Protein AF-A0AAV6YKP1-F1 (afdb_monomer)

Foldseek 3Di:
DPPPVVVLLLLVQLAVCSNVVFADDPPPDDPVNADLCRDRLNQVRHPLSVVVVVVLVVCVVVLFAEEEEEADPVSLVSVVVVCVVVPAAEAEDEPPPDPVVPVVSQVCLQPPSSHRYYRYYLVVLPPPAANCSGQEYEYSQDDLPVVSVVSSQCNNPDPPRPDHHDYHYDADPPGPRVVSVVD

Mean predicted aligned error: 5.69 Å

Radius of gyration: 16.73 Å; Cα contacts (8 Å, |Δi|>4): 265; chains: 1; bounding box: 47×37×51 Å

Secondary structure (DSSP, 8-state):
--HHHHHHHHHHHH-THHHH-SS-PPTT--GGGS-TTTSTT-GGG-HHHHHHHHHHHHHHHTT--EEEEES-HHHHHHHHHHHHHHT--EEEE-TTS-HHHHHHHHHHHHH-TT--EEEEEHHHHTT----TT-SEEEESS--SSHHHHHHHHHHHSSTT--SPPEEEE---TTSHHHHHHT-

Solvent-accessible surface area (backbone atoms only — not comparable to full-atom values): 10528 Å² total; per-residue (Å²): 141,77,56,68,66,56,52,46,51,52,31,42,66,57,30,49,34,76,61,70,70,36,60,92,70,67,90,85,67,53,80,88,75,50,54,71,88,52,43,73,53,38,49,88,74,17,74,56,41,47,51,48,52,54,50,51,57,54,35,55,77,68,73,49,22,34,37,41,29,27,72,46,71,72,58,48,50,34,52,47,54,50,40,54,74,76,66,54,45,66,50,78,50,40,88,83,56,50,78,82,57,49,60,59,52,44,51,48,49,51,69,40,81,81,48,39,35,37,42,32,24,47,77,50,47,69,71,75,62,73,42,49,54,25,36,35,36,36,34,60,50,69,61,90,53,67,65,59,52,53,43,52,50,48,24,32,62,43,96,85,42,87,63,80,67,47,79,48,76,49,72,51,80,97,40,71,56,44,61,58,70,76,104

pLDDT: mean 87.54, std 10.57, range [46.41, 98.5]

Sequence (183 aa):
QVFPGLIAMRKICNHPDLFTGGTKILKGTKDEDIEEGEQFGYWKRSGKMIVVESLLKIWHRQGHRVLLFTQSRQMLQILEAFVLNIGYTYLKMDGTTTVASRQPLITKFNEDTSIFVFLLTTRVGGLGVNLTGANRVVIYDPDWNPSTDTQARERAWRIGQKKQVTVYRLLTAGTIEEKIYHR

InterPro domains:
  IPR001650 Helicase, C-terminal domain-like [PF00271] (51-160)
  IPR001650 Helicase, C-terminal domain-like [PS51194] (51-183)
  IPR001650 Helicase, C-terminal domain-like [SM00490] (77-160)
  IPR027417 P-loop containing nucleoside triphosphate hydrolase [G3DSA:3.40.50.300] (1-183)
  IPR027417 P-loop containing nucleoside triphosphate hydrolase [SSF52540] (6-183)
  IPR049730 SNF2/RAD5-like, C-terminal helicase domain [cd18793] (46-171)
  IPR050496 SNF2/RAD54 Helicase and DNA Repair [PTHR45629] (2-183)

Structure (mmCIF, N/CA/C/O backbone):
data_AF-A0AAV6YKP1-F1
#
_entry.id   AF-A0AAV6YKP1-F1
#
loop_
_atom_site.group_PDB
_atom_site.id
_atom_site.type_symbol
_atom_site.label_atom_id
_atom_site.label_alt_id
_atom_site.label_comp_id
_atom_site.label_asym_id
_atom_site.label_entity_id
_atom_site.label_seq_id
_atom_site.pdbx_PDB_ins_code
_atom_site.Cartn_x
_atom_site.Cartn_y
_atom_site.Cartn_z
_atom_site.occupancy
_atom_site.B_iso_or_equiv
_atom_site.auth_seq_id
_atom_site.auth_comp_id
_atom_site.auth_asym_id
_atom_site.auth_atom_id
_atom_site.pdbx_PDB_model_num
ATOM 1 N N . GLN A 1 1 ? 29.360 -7.159 -3.980 1.00 46.41 1 GLN A N 1
ATOM 2 C CA . GLN A 1 1 ? 28.491 -6.433 -4.933 1.00 46.41 1 GLN A CA 1
ATOM 3 C C . GLN A 1 1 ? 27.388 -7.361 -5.469 1.00 46.41 1 GLN A C 1
ATOM 5 O O . GLN A 1 1 ? 27.471 -7.825 -6.593 1.00 46.41 1 GLN A O 1
ATOM 10 N N . VAL A 1 2 ? 26.356 -7.660 -4.666 1.00 52.97 2 VAL A N 1
ATOM 11 C CA . VAL A 1 2 ? 25.266 -8.616 -5.013 1.00 52.97 2 VAL A CA 1
ATOM 12 C C . VAL A 1 2 ? 23.969 -7.896 -5.458 1.00 52.97 2 VAL A C 1
ATOM 14 O O . VAL A 1 2 ? 22.977 -8.512 -5.828 1.00 52.97 2 VAL A O 1
ATOM 17 N N . PHE A 1 3 ? 23.946 -6.562 -5.437 1.00 68.00 3 PHE A N 1
ATOM 18 C CA . PHE A 1 3 ? 22.700 -5.802 -5.277 1.00 68.00 3 PHE A CA 1
ATOM 19 C C . PHE A 1 3 ? 21.881 -5.463 -6.545 1.00 68.00 3 PHE A C 1
ATOM 21 O O . PHE A 1 3 ? 20.655 -5.511 -6.444 1.00 68.00 3 PHE A O 1
ATOM 28 N N . PRO A 1 4 ? 22.451 -5.151 -7.729 1.00 81.81 4 PRO A N 1
ATOM 29 C CA . PRO A 1 4 ? 21.643 -4.657 -8.855 1.00 81.81 4 PRO A CA 1
ATOM 30 C C . PRO A 1 4 ? 20.661 -5.686 -9.432 1.00 81.81 4 PRO A C 1
ATOM 32 O O . PRO A 1 4 ? 19.495 -5.365 -9.654 1.00 81.81 4 PRO A O 1
ATOM 35 N N . GLY A 1 5 ? 21.107 -6.934 -9.624 1.00 84.62 5 GLY A N 1
ATOM 36 C CA . GLY A 1 5 ? 20.264 -8.004 -10.173 1.00 84.62 5 GLY A CA 1
ATOM 37 C C . GLY A 1 5 ? 19.101 -8.362 -9.249 1.00 84.62 5 GLY A C 1
ATOM 38 O O . GLY A 1 5 ? 17.972 -8.537 -9.696 1.00 84.62 5 GLY A O 1
ATOM 39 N N . LEU A 1 6 ? 19.351 -8.371 -7.940 1.00 84.81 6 LEU A N 1
ATOM 40 C CA . LEU A 1 6 ? 18.341 -8.638 -6.922 1.00 84.81 6 LEU A CA 1
ATOM 41 C C . LEU A 1 6 ? 17.266 -7.539 -6.877 1.00 84.81 6 LEU A C 1
ATOM 43 O O . LEU A 1 6 ? 16.074 -7.827 -6.776 1.00 84.81 6 LEU A O 1
ATOM 47 N N . ILE A 1 7 ? 17.683 -6.276 -7.009 1.00 85.75 7 ILE A N 1
ATOM 48 C CA . ILE A 1 7 ? 16.776 -5.126 -7.110 1.00 85.75 7 ILE A CA 1
ATOM 49 C C . ILE A 1 7 ? 15.944 -5.206 -8.397 1.00 85.75 7 ILE A C 1
ATOM 51 O O . ILE A 1 7 ? 14.736 -4.973 -8.353 1.00 85.75 7 ILE A O 1
ATOM 55 N N . ALA A 1 8 ? 16.559 -5.564 -9.527 1.00 89.81 8 ALA A N 1
ATOM 56 C CA . ALA A 1 8 ? 15.859 -5.742 -10.797 1.00 89.81 8 ALA A CA 1
ATOM 57 C C . ALA A 1 8 ? 14.802 -6.855 -10.721 1.00 89.81 8 ALA A C 1
ATOM 59 O O . ALA A 1 8 ? 13.652 -6.631 -11.089 1.00 89.81 8 ALA A O 1
ATOM 60 N N . MET A 1 9 ? 15.151 -8.019 -10.162 1.00 90.06 9 MET A N 1
ATOM 61 C CA . MET A 1 9 ? 14.203 -9.122 -9.977 1.00 90.06 9 MET A CA 1
ATOM 62 C C . MET A 1 9 ? 13.024 -8.724 -9.083 1.00 90.06 9 MET A C 1
ATOM 64 O O . MET A 1 9 ? 11.885 -9.029 -9.423 1.00 90.06 9 MET A O 1
ATOM 68 N N . ARG A 1 10 ? 13.263 -7.983 -7.990 1.00 89.62 10 ARG A N 1
ATOM 69 C CA . ARG A 1 10 ? 12.178 -7.454 -7.140 1.00 89.62 10 ARG A CA 1
ATOM 70 C C . ARG A 1 10 ? 11.256 -6.506 -7.897 1.00 89.62 10 ARG A C 1
ATOM 72 O O . ARG A 1 10 ? 10.041 -6.609 -7.770 1.00 89.62 10 ARG A O 1
ATOM 79 N N . LYS A 1 11 ? 11.818 -5.603 -8.706 1.00 92.12 11 LYS A N 1
ATOM 80 C CA . LYS A 1 11 ? 11.021 -4.709 -9.557 1.00 92.12 11 LYS A CA 1
ATOM 81 C C . LYS A 1 11 ? 10.113 -5.508 -10.487 1.00 92.12 11 LYS A C 1
ATOM 83 O O . LYS A 1 11 ? 8.918 -5.246 -10.495 1.00 92.12 11 LYS A O 1
ATOM 88 N N . ILE A 1 12 ? 10.654 -6.516 -11.173 1.00 93.06 12 ILE A N 1
ATOM 89 C CA . ILE A 1 12 ? 9.892 -7.386 -12.081 1.00 93.06 12 ILE A CA 1
ATOM 90 C C . ILE A 1 12 ? 8.781 -8.141 -11.333 1.00 93.06 1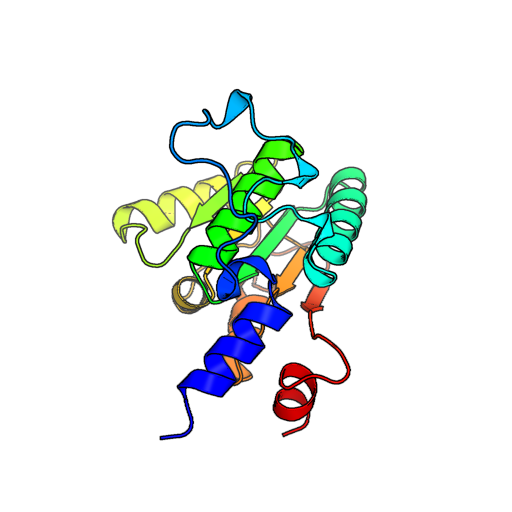2 ILE A C 1
ATOM 92 O O . ILE A 1 12 ? 7.652 -8.172 -11.811 1.00 93.06 12 ILE A O 1
ATOM 96 N N . CYS A 1 13 ? 9.070 -8.697 -10.148 1.00 93.56 13 CYS A N 1
ATOM 97 C CA . CYS A 1 13 ? 8.076 -9.415 -9.335 1.00 93.56 13 CYS A CA 1
ATOM 98 C C . CYS A 1 13 ? 6.918 -8.516 -8.880 1.00 93.56 13 CYS A C 1
ATOM 100 O O . CYS A 1 13 ? 5.800 -8.996 -8.700 1.00 93.56 13 CYS A O 1
ATOM 102 N N . ASN A 1 14 ? 7.180 -7.221 -8.692 1.00 94.88 14 ASN A N 1
ATOM 103 C CA . ASN A 1 14 ? 6.171 -6.241 -8.309 1.00 94.88 14 ASN A CA 1
ATOM 104 C C . ASN A 1 14 ? 5.357 -5.763 -9.510 1.00 94.88 14 ASN A C 1
ATOM 106 O O . ASN A 1 14 ? 4.127 -5.830 -9.491 1.00 94.88 14 ASN A O 1
ATOM 110 N N . HIS A 1 15 ? 6.035 -5.257 -10.538 1.00 96.44 15 HIS A N 1
ATOM 111 C CA . HIS A 1 15 ? 5.420 -4.824 -11.783 1.00 96.44 15 HIS A CA 1
ATOM 112 C C . HIS A 1 15 ? 6.482 -4.747 -12.894 1.00 96.44 15 HIS A C 1
ATOM 114 O O . HIS A 1 15 ? 7.494 -4.067 -12.700 1.00 96.44 15 HIS A O 1
ATOM 120 N N . PRO A 1 16 ? 6.267 -5.361 -14.074 1.00 94.50 16 PRO A N 1
ATOM 121 C CA . PRO A 1 16 ? 7.268 -5.389 -15.147 1.00 94.50 16 PRO A CA 1
ATOM 122 C C . PRO A 1 16 ? 7.742 -3.985 -15.556 1.00 94.50 16 PRO A C 1
ATOM 124 O O . PRO A 1 16 ? 8.945 -3.753 -15.695 1.00 94.50 16 PRO A O 1
ATOM 127 N N . ASP A 1 17 ? 6.818 -3.025 -15.631 1.00 94.75 17 ASP A N 1
ATOM 128 C CA . ASP A 1 17 ? 7.113 -1.640 -16.020 1.00 94.75 17 ASP A CA 1
ATOM 129 C C . ASP A 1 17 ? 8.128 -0.931 -15.107 1.00 94.75 17 ASP A C 1
ATOM 131 O O . ASP A 1 17 ? 8.873 -0.074 -15.574 1.00 94.75 17 ASP A O 1
ATOM 135 N N . LEU A 1 18 ? 8.262 -1.328 -13.833 1.00 93.50 18 LEU A N 1
ATOM 136 C CA . LEU A 1 18 ? 9.280 -0.759 -12.933 1.00 93.50 18 LEU A CA 1
ATOM 137 C C . LEU A 1 18 ? 10.716 -1.058 -13.383 1.00 93.50 18 LEU A C 1
ATOM 139 O O . LEU A 1 18 ? 11.657 -0.373 -12.957 1.00 93.50 18 LEU A O 1
ATOM 143 N N . PHE A 1 19 ? 10.886 -2.112 -14.182 1.00 92.75 19 PHE A N 1
ATOM 144 C CA . PHE A 1 19 ? 12.154 -2.499 -14.779 1.00 92.75 19 PHE A CA 1
ATOM 145 C C . PHE A 1 19 ? 12.254 -2.063 -16.244 1.00 92.75 19 PHE A C 1
ATOM 147 O O . PHE A 1 19 ? 13.274 -1.498 -16.627 1.00 92.75 19 PHE A O 1
ATOM 154 N N . THR A 1 20 ? 11.214 -2.297 -17.050 1.00 89.62 20 THR A N 1
ATOM 155 C CA . THR A 1 20 ? 11.248 -2.020 -18.498 1.00 89.62 20 THR A CA 1
ATOM 156 C C . THR A 1 20 ? 11.077 -0.540 -18.841 1.00 89.62 20 THR A C 1
ATOM 158 O O . THR A 1 20 ? 11.470 -0.126 -19.928 1.00 89.62 20 THR A O 1
ATOM 161 N N . GLY A 1 21 ? 10.503 0.254 -17.931 1.00 86.31 21 GLY A N 1
ATOM 162 C CA . GLY A 1 21 ? 10.080 1.628 -18.201 1.00 86.31 21 GLY A CA 1
ATOM 163 C C . GLY A 1 21 ? 8.692 1.734 -18.843 1.00 86.31 21 GLY A C 1
ATOM 164 O O . GLY A 1 21 ? 8.287 2.838 -19.187 1.00 86.31 21 GLY A O 1
ATOM 165 N N . GLY A 1 22 ? 7.961 0.619 -18.973 1.00 85.25 22 GLY A N 1
ATOM 166 C CA . GLY A 1 22 ? 6.642 0.562 -19.614 1.00 85.25 22 GLY A CA 1
ATOM 167 C C . GLY A 1 22 ? 6.705 0.466 -21.140 1.00 85.25 22 GLY A C 1
ATOM 168 O O . GLY A 1 22 ? 7.751 0.159 -21.718 1.00 85.25 22 GLY A O 1
ATOM 169 N N . THR A 1 23 ? 5.565 0.689 -21.800 1.00 81.31 23 THR A N 1
ATOM 170 C CA . THR A 1 23 ? 5.480 0.701 -23.267 1.00 81.31 23 THR A CA 1
ATOM 171 C C . THR A 1 23 ? 6.257 1.888 -23.833 1.00 81.31 23 THR A C 1
ATOM 173 O O . THR A 1 23 ? 6.196 3.000 -23.309 1.00 81.31 23 THR A O 1
ATOM 176 N N . LYS A 1 24 ? 6.994 1.668 -24.928 1.00 78.94 24 LYS A N 1
ATOM 177 C CA . LYS A 1 24 ? 7.685 2.745 -25.648 1.00 78.94 24 LYS A CA 1
ATOM 178 C C . LYS A 1 24 ? 6.666 3.584 -26.417 1.00 78.94 24 LYS A C 1
ATOM 180 O O . LYS A 1 24 ? 6.338 3.263 -27.552 1.00 78.94 24 LYS A O 1
ATOM 185 N N . ILE A 1 25 ? 6.195 4.652 -25.790 1.00 76.69 25 ILE A N 1
ATOM 186 C CA . ILE A 1 25 ? 5.255 5.599 -26.391 1.00 76.69 25 ILE A CA 1
ATOM 187 C C . ILE A 1 25 ? 6.029 6.646 -27.205 1.00 76.69 25 ILE A C 1
ATOM 189 O O . ILE A 1 25 ? 7.129 7.065 -26.826 1.00 76.69 25 ILE A O 1
ATOM 193 N N . LEU A 1 26 ? 5.470 7.062 -28.346 1.00 75.38 26 LEU A N 1
ATOM 194 C CA . LEU A 1 26 ? 6.067 8.089 -29.198 1.00 75.38 26 LEU A CA 1
ATOM 195 C C . LEU A 1 26 ? 6.177 9.415 -28.438 1.00 75.38 26 LEU A C 1
ATOM 197 O O . LEU A 1 26 ? 5.236 9.872 -27.783 1.00 75.38 26 LEU A O 1
ATOM 201 N N . LYS A 1 27 ? 7.345 10.052 -28.539 1.00 70.00 27 LYS A N 1
ATOM 202 C CA . LYS A 1 27 ? 7.638 11.308 -27.848 1.00 70.00 27 LYS A CA 1
ATOM 203 C C . LYS A 1 27 ? 6.696 12.406 -28.363 1.00 70.00 27 LYS A C 1
ATOM 205 O O . LYS A 1 27 ? 6.769 12.759 -29.534 1.00 70.00 27 LYS A O 1
ATOM 210 N N . GLY A 1 28 ? 5.845 12.942 -27.486 1.00 70.38 28 GLY A N 1
ATOM 211 C CA . GLY A 1 28 ? 4.846 13.967 -27.826 1.00 70.38 28 GLY A CA 1
ATOM 212 C C . GLY A 1 28 ? 3.392 13.482 -27.832 1.00 70.38 28 GLY A C 1
ATOM 213 O O . GLY A 1 28 ? 2.500 14.310 -27.985 1.00 70.38 28 GLY A O 1
ATOM 214 N N . THR A 1 29 ? 3.148 12.184 -27.627 1.00 76.75 29 THR A N 1
ATOM 215 C CA . THR A 1 29 ? 1.797 11.650 -27.372 1.00 76.75 29 THR A CA 1
ATOM 216 C C . THR A 1 29 ? 1.285 12.203 -26.041 1.00 76.75 29 THR A C 1
ATOM 218 O O . THR A 1 29 ? 2.028 12.183 -25.056 1.00 76.75 29 THR A O 1
ATOM 221 N N . LYS A 1 30 ? 0.059 12.736 -26.005 1.00 76.25 30 LYS A N 1
ATOM 222 C CA . LYS A 1 30 ? -0.555 13.191 -24.750 1.00 76.25 30 LYS A CA 1
ATOM 223 C C . LYS A 1 30 ? -1.028 11.985 -23.947 1.00 76.25 30 LYS A C 1
ATOM 225 O O . LYS A 1 30 ? -1.408 10.979 -24.534 1.00 76.25 30 LYS A O 1
ATOM 230 N N . ASP A 1 31 ? -1.076 12.115 -22.623 1.00 72.38 31 ASP A N 1
ATOM 231 C CA . ASP A 1 31 ? -1.542 11.029 -21.748 1.00 72.38 31 ASP A CA 1
ATOM 232 C C . ASP A 1 31 ? -2.979 10.574 -22.064 1.00 72.38 31 ASP A C 1
ATOM 234 O O . ASP A 1 31 ? -3.298 9.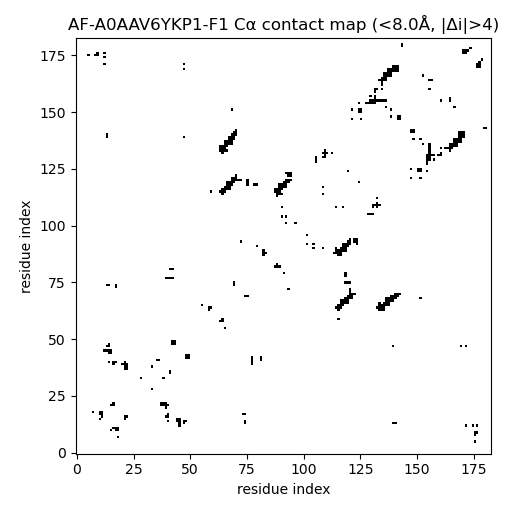402 -21.900 1.00 72.38 31 ASP A O 1
ATOM 238 N N . GLU A 1 32 ? -3.823 11.482 -22.561 1.00 76.75 32 GLU A N 1
ATOM 239 C CA . GLU A 1 32 ? -5.214 11.212 -22.961 1.00 76.75 32 GLU A CA 1
ATOM 240 C C . GLU A 1 32 ? -5.331 10.339 -24.222 1.00 76.75 32 GLU A C 1
ATOM 242 O O . GLU A 1 32 ? -6.350 9.680 -24.413 1.00 76.75 32 GLU A O 1
ATOM 247 N N . ASP A 1 33 ? -4.293 10.322 -25.064 1.00 79.62 33 ASP A N 1
ATOM 248 C CA . ASP A 1 33 ? -4.267 9.583 -26.332 1.00 79.62 33 ASP A CA 1
ATOM 249 C C . ASP A 1 33 ? -3.659 8.175 -26.173 1.00 79.62 33 ASP A C 1
ATOM 251 O O . ASP A 1 33 ? -3.643 7.390 -27.122 1.00 79.62 33 ASP A O 1
ATOM 255 N N . ILE A 1 34 ? -3.121 7.849 -24.991 1.00 80.88 34 ILE A N 1
ATOM 256 C CA . ILE A 1 34 ? -2.521 6.544 -24.702 1.00 80.88 34 ILE A CA 1
ATOM 257 C C . ILE A 1 34 ? -3.634 5.565 -24.333 1.00 80.88 34 ILE A C 1
ATOM 259 O O . ILE A 1 34 ? -4.408 5.805 -23.405 1.00 80.88 34 ILE A O 1
ATOM 263 N N . GLU A 1 35 ? -3.684 4.418 -25.010 1.00 83.88 35 GLU A N 1
ATOM 264 C CA . GLU A 1 35 ? -4.606 3.349 -24.631 1.00 83.88 35 GLU A CA 1
ATOM 265 C C . GLU A 1 35 ? -4.353 2.903 -23.179 1.00 83.88 35 GLU A C 1
ATOM 267 O O . GLU A 1 35 ? -3.209 2.741 -22.752 1.00 83.88 35 GLU A O 1
ATOM 272 N N . GLU A 1 36 ? -5.414 2.628 -22.411 1.00 81.19 36 GLU A N 1
ATOM 273 C CA . GLU A 1 36 ? -5.299 2.202 -21.001 1.00 81.19 36 GLU A CA 1
ATOM 274 C C . GLU A 1 36 ? -4.336 1.011 -20.840 1.00 81.19 36 GLU A C 1
ATOM 276 O O . GLU A 1 36 ? -3.528 0.949 -19.911 1.00 81.19 36 GLU A O 1
ATOM 281 N N . GLY A 1 37 ? -4.384 0.081 -21.798 1.00 84.12 37 GLY A N 1
ATOM 282 C CA . GLY A 1 37 ? -3.526 -1.096 -21.838 1.00 84.12 37 GLY A CA 1
ATOM 283 C C . GLY A 1 37 ? -2.053 -0.804 -22.112 1.00 84.12 37 GLY A C 1
ATOM 284 O O . GLY A 1 37 ? -1.236 -1.700 -21.897 1.00 84.12 37 GLY A O 1
ATOM 285 N N . GLU A 1 38 ? -1.708 0.402 -22.566 1.00 85.06 38 GLU A N 1
ATOM 286 C CA . GLU A 1 38 ? -0.357 0.872 -22.879 1.00 85.06 38 GLU A CA 1
ATOM 287 C C . GLU A 1 38 ? 0.255 1.749 -21.781 1.00 85.06 38 GLU A C 1
ATOM 289 O O . GLU A 1 38 ? 1.485 1.825 -21.680 1.00 85.06 38 GLU A O 1
ATOM 294 N N . GLN A 1 39 ? -0.577 2.321 -20.908 1.00 88.25 39 GLN A N 1
ATOM 295 C CA . GLN A 1 39 ? -0.141 3.196 -19.827 1.00 88.25 39 GLN A CA 1
ATOM 296 C C . GLN A 1 39 ? 0.882 2.511 -18.904 1.00 88.25 39 GLN A C 1
ATOM 298 O O . GLN A 1 39 ? 0.821 1.310 -18.610 1.00 88.25 39 GLN A O 1
ATOM 303 N N . PHE A 1 40 ? 1.856 3.290 -18.431 1.00 91.81 40 PHE A N 1
ATOM 304 C CA . PHE A 1 40 ? 2.821 2.823 -17.441 1.00 91.81 40 PHE A CA 1
ATOM 305 C C . PHE A 1 40 ? 2.105 2.373 -16.163 1.00 91.81 40 PHE A C 1
ATOM 307 O O . PHE A 1 40 ? 1.333 3.127 -15.575 1.00 91.81 40 PHE A O 1
ATOM 314 N N . GLY A 1 41 ? 2.407 1.161 -15.697 1.00 93.06 41 GLY A N 1
ATOM 315 C CA . GLY A 1 41 ? 1.794 0.616 -14.488 1.00 93.06 41 GLY A CA 1
ATOM 316 C C . GLY A 1 41 ? 0.422 -0.018 -14.718 1.00 93.06 41 GLY A C 1
ATOM 317 O O . GLY A 1 41 ? -0.311 -0.210 -13.747 1.00 93.06 41 GLY A O 1
ATOM 318 N N . TYR A 1 42 ? 0.059 -0.342 -15.967 1.00 94.69 42 TYR A N 1
ATOM 319 C CA . TYR A 1 42 ? -1.213 -1.003 -16.258 1.00 94.69 42 TYR A CA 1
ATOM 320 C C . TYR A 1 42 ? -1.363 -2.302 -15.457 1.00 94.69 42 TYR A C 1
ATOM 322 O O . TYR A 1 42 ? -0.646 -3.285 -15.657 1.00 94.69 42 TYR A O 1
ATOM 330 N N . TRP A 1 43 ? -2.341 -2.309 -14.553 1.00 95.44 43 TRP A N 1
ATOM 331 C CA . TRP A 1 43 ? -2.459 -3.298 -13.486 1.00 95.44 43 TRP A CA 1
ATOM 332 C C . TRP A 1 43 ? -2.573 -4.744 -13.985 1.00 95.44 43 TRP A C 1
ATOM 334 O O . TRP A 1 43 ? -2.042 -5.651 -13.348 1.00 95.44 43 TRP A O 1
ATOM 344 N N . LYS A 1 44 ? -3.185 -4.989 -15.153 1.00 95.25 44 LYS A N 1
ATOM 345 C CA . LYS A 1 44 ? -3.301 -6.353 -15.706 1.00 95.25 44 LYS A CA 1
ATOM 346 C C . LYS A 1 44 ? -1.967 -6.946 -16.169 1.00 95.25 44 LYS A C 1
ATOM 348 O O . LYS A 1 44 ? -1.913 -8.137 -16.455 1.00 95.25 44 LYS A O 1
ATOM 353 N N . ARG A 1 45 ? -0.884 -6.162 -16.225 1.00 94.50 45 ARG A N 1
ATOM 354 C CA . ARG A 1 45 ? 0.467 -6.666 -16.534 1.00 94.50 45 ARG A CA 1
ATOM 355 C C . ARG A 1 45 ? 1.163 -7.315 -15.340 1.00 94.50 45 ARG A C 1
ATOM 357 O O . ARG A 1 45 ? 2.188 -7.965 -15.525 1.00 94.50 45 ARG A O 1
ATOM 364 N N . SER A 1 46 ? 0.651 -7.140 -14.121 1.00 96.31 46 SER A N 1
ATOM 365 C CA . SER A 1 46 ? 1.236 -7.720 -12.910 1.00 96.31 46 SER A CA 1
ATOM 366 C C . SER A 1 46 ? 0.278 -8.707 -12.251 1.00 96.31 46 SER A C 1
ATOM 368 O O . SER A 1 46 ? -0.835 -8.355 -11.867 1.00 96.31 46 SER A O 1
ATOM 370 N N . GLY A 1 47 ? 0.739 -9.943 -12.038 1.00 96.56 47 GLY A N 1
ATOM 371 C CA . GLY A 1 47 ? -0.045 -10.962 -11.333 1.00 96.56 47 GLY A CA 1
ATOM 372 C C . GLY A 1 47 ? -0.437 -10.534 -9.915 1.00 96.56 47 GLY A C 1
ATOM 373 O O . GLY A 1 47 ? -1.571 -10.755 -9.495 1.00 96.56 47 GLY A O 1
ATOM 374 N N . LYS A 1 48 ? 0.456 -9.841 -9.195 1.00 97.00 48 LYS A N 1
ATOM 375 C CA . LYS A 1 48 ? 0.147 -9.297 -7.863 1.00 97.00 48 LYS A CA 1
ATOM 376 C C . LYS A 1 48 ? -0.943 -8.228 -7.927 1.00 97.00 48 LYS A C 1
ATOM 378 O O . LYS A 1 48 ? -1.839 -8.239 -7.090 1.00 97.00 48 LYS A O 1
ATOM 383 N N . MET A 1 49 ? -0.898 -7.335 -8.916 1.00 97.81 49 MET A N 1
ATOM 384 C CA . MET A 1 49 ? -1.931 -6.309 -9.106 1.00 97.81 49 MET A CA 1
ATOM 385 C C . MET A 1 49 ? -3.301 -6.920 -9.410 1.00 97.81 49 MET A C 1
ATOM 387 O O . MET A 1 49 ? -4.296 -6.461 -8.860 1.00 97.81 49 MET A O 1
ATOM 391 N N . ILE A 1 50 ? -3.359 -7.985 -10.218 1.00 97.75 50 ILE A N 1
ATOM 392 C CA . ILE A 1 50 ? -4.607 -8.722 -10.480 1.00 97.75 50 ILE A CA 1
ATOM 393 C C . ILE A 1 50 ? -5.186 -9.285 -9.173 1.00 97.75 50 ILE A C 1
ATOM 395 O O . ILE A 1 50 ? -6.380 -9.151 -8.910 1.00 97.75 50 ILE A O 1
ATOM 399 N N . VAL A 1 51 ? -4.340 -9.856 -8.308 1.00 97.81 51 VAL A N 1
ATOM 400 C CA . VAL A 1 51 ? -4.767 -10.329 -6.981 1.00 97.81 51 VAL A CA 1
ATOM 401 C C . VAL A 1 51 ? -5.262 -9.170 -6.111 1.00 97.81 51 VAL A C 1
ATOM 403 O O . VAL A 1 51 ? -6.303 -9.294 -5.467 1.00 97.81 51 VAL A O 1
ATOM 406 N N . VAL A 1 52 ? -4.555 -8.035 -6.099 1.00 98.12 52 VAL A N 1
ATOM 407 C CA . VAL A 1 52 ? -4.976 -6.836 -5.356 1.00 98.12 52 VAL A CA 1
ATOM 408 C C . VAL A 1 52 ? -6.333 -6.333 -5.841 1.00 98.12 52 VAL A C 1
ATOM 410 O O . VAL A 1 52 ? -7.185 -6.056 -5.000 1.00 98.12 52 VAL A O 1
ATOM 413 N N . GLU A 1 53 ? -6.573 -6.258 -7.152 1.00 97.94 53 GLU A N 1
ATOM 414 C CA . GLU A 1 53 ? -7.876 -5.875 -7.715 1.00 97.94 53 GLU A CA 1
ATOM 415 C C . GLU A 1 53 ? -8.995 -6.749 -7.157 1.00 97.94 53 GLU A C 1
ATOM 417 O O . GLU A 1 53 ? -9.976 -6.234 -6.611 1.00 97.94 53 GLU A O 1
ATOM 422 N N . SER A 1 54 ? -8.802 -8.066 -7.202 1.00 97.94 54 SER A N 1
ATOM 423 C CA . SER A 1 54 ? -9.805 -9.023 -6.749 1.00 97.94 54 SER A CA 1
ATOM 424 C C . SER A 1 54 ? -10.064 -8.910 -5.244 1.00 97.94 54 SER A C 1
ATOM 426 O O . SER A 1 54 ? -11.220 -8.909 -4.814 1.00 97.94 54 SER A O 1
ATOM 428 N N . LEU A 1 55 ? -9.011 -8.743 -4.434 1.00 98.06 55 LEU A N 1
ATOM 429 C CA . LEU A 1 55 ? -9.136 -8.534 -2.988 1.00 98.06 55 LEU A CA 1
ATOM 430 C C . LEU A 1 55 ? -9.873 -7.230 -2.663 1.00 98.06 55 LEU A C 1
ATOM 432 O O . LEU A 1 55 ? -10.821 -7.245 -1.875 1.00 98.06 55 LEU A O 1
ATOM 436 N N . LEU A 1 56 ? -9.476 -6.112 -3.281 1.00 98.25 56 LEU A N 1
ATOM 437 C CA . LEU A 1 56 ? -10.105 -4.811 -3.053 1.00 98.25 56 LEU A CA 1
ATOM 438 C C . LEU A 1 56 ? -11.579 -4.834 -3.458 1.00 98.25 56 LEU A C 1
ATOM 440 O O . LEU A 1 56 ? -12.423 -4.374 -2.695 1.00 98.25 56 LEU A O 1
ATOM 444 N N . LYS A 1 57 ? -11.916 -5.442 -4.596 1.00 98.12 57 LYS A N 1
ATOM 445 C CA . LYS A 1 57 ? -13.300 -5.580 -5.062 1.00 98.12 57 LYS A CA 1
ATOM 446 C C . LYS A 1 57 ? -14.178 -6.357 -4.084 1.00 98.12 57 LYS A C 1
ATOM 448 O O . LYS A 1 57 ? -15.304 -5.941 -3.804 1.00 98.12 57 LYS A O 1
ATOM 453 N N . ILE A 1 58 ? -13.679 -7.472 -3.546 1.00 98.19 58 ILE A N 1
ATOM 454 C CA . ILE A 1 58 ? -14.399 -8.272 -2.544 1.00 98.19 58 ILE A CA 1
ATOM 455 C C . ILE A 1 58 ? -14.579 -7.465 -1.254 1.00 98.19 58 ILE A C 1
ATOM 457 O O . ILE A 1 58 ? -15.687 -7.373 -0.726 1.00 98.19 58 ILE A O 1
ATOM 461 N N . TRP A 1 59 ? -13.511 -6.845 -0.755 1.00 97.88 59 TRP A N 1
ATOM 462 C CA . TRP A 1 59 ? -13.533 -6.125 0.518 1.00 97.88 59 TRP A CA 1
ATOM 463 C C . TRP A 1 59 ? -14.320 -4.822 0.477 1.00 97.88 59 TRP A C 1
ATOM 465 O O . TRP A 1 59 ? -14.947 -4.480 1.478 1.00 97.88 59 TRP A O 1
ATOM 475 N N . HIS A 1 60 ? -14.357 -4.145 -0.669 1.00 97.94 60 HIS A N 1
ATOM 476 C CA . HIS A 1 60 ? -15.199 -2.974 -0.874 1.00 97.94 60 HIS A CA 1
ATOM 477 C C . HIS A 1 60 ? -16.681 -3.346 -0.742 1.00 97.94 60 HIS A C 1
ATOM 479 O O . HIS A 1 60 ? -17.412 -2.728 0.027 1.00 97.94 60 HIS A O 1
ATOM 485 N N . ARG A 1 61 ? -17.114 -4.436 -1.397 1.00 97.50 61 ARG A N 1
ATOM 486 C CA . ARG A 1 61 ? -18.492 -4.956 -1.279 1.00 97.50 61 ARG A CA 1
ATOM 487 C C . ARG A 1 61 ? -18.847 -5.390 0.145 1.00 97.50 61 ARG A C 1
ATOM 489 O O . ARG A 1 61 ? -20.002 -5.296 0.539 1.00 97.50 61 ARG A O 1
ATOM 496 N N . GLN A 1 62 ? -17.866 -5.865 0.909 1.00 96.81 62 GLN A N 1
ATOM 497 C CA . GLN A 1 62 ? -18.035 -6.284 2.305 1.00 96.81 62 GLN A CA 1
ATOM 498 C C . GLN A 1 62 ? -17.953 -5.121 3.314 1.00 96.81 62 GLN A C 1
ATOM 500 O O . GLN A 1 62 ? -18.068 -5.355 4.518 1.00 96.81 62 GLN A O 1
ATOM 505 N N . GLY A 1 63 ? -17.714 -3.881 2.869 1.00 96.19 63 GLY A N 1
ATOM 506 C CA . GLY A 1 63 ? -17.562 -2.726 3.764 1.00 96.19 63 GLY A CA 1
ATOM 507 C C . GLY A 1 63 ? -16.332 -2.819 4.678 1.00 96.19 63 GLY A C 1
ATOM 508 O O . GLY A 1 63 ? -16.338 -2.339 5.817 1.00 96.19 63 GLY A O 1
ATOM 509 N N . HIS A 1 64 ? -15.281 -3.502 4.225 1.00 96.69 64 HIS A N 1
ATOM 510 C CA . HIS A 1 64 ? -13.991 -3.537 4.909 1.00 96.69 64 HIS A CA 1
ATOM 511 C C . HIS A 1 64 ? -13.119 -2.354 4.497 1.00 96.69 64 HIS A C 1
ATOM 513 O O . HIS A 1 64 ? -13.378 -1.701 3.496 1.00 96.69 64 HIS A O 1
ATOM 519 N N . ARG A 1 65 ? -12.073 -2.080 5.279 1.00 96.69 65 ARG A N 1
ATOM 520 C CA . ARG A 1 65 ? -11.130 -0.983 5.020 1.00 96.69 65 ARG A CA 1
ATOM 521 C C . ARG A 1 65 ? -9.703 -1.501 5.040 1.00 96.69 65 ARG A C 1
ATOM 523 O O . ARG A 1 65 ? -9.382 -2.376 5.854 1.00 96.69 65 ARG A O 1
ATOM 530 N N . VAL A 1 66 ? -8.875 -0.985 4.135 1.00 97.00 66 VAL A N 1
ATOM 531 C CA . VAL A 1 66 ? -7.628 -1.638 3.723 1.00 97.00 66 VAL A CA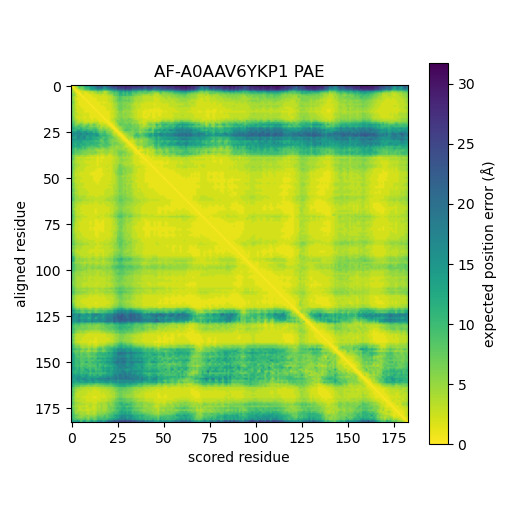 1
ATOM 532 C C . VAL A 1 66 ? -6.414 -0.758 3.992 1.00 97.00 66 VAL A C 1
ATOM 534 O O . VAL A 1 66 ? -6.376 0.398 3.580 1.00 97.00 66 VAL A O 1
ATOM 537 N N . LEU A 1 67 ? -5.389 -1.331 4.621 1.00 95.31 67 LEU A N 1
ATOM 538 C CA . LEU A 1 67 ? -4.025 -0.805 4.587 1.00 95.31 67 LEU A CA 1
ATOM 539 C C . LEU A 1 67 ? -3.245 -1.562 3.515 1.00 95.31 67 LEU A C 1
ATOM 541 O O . LEU A 1 67 ? -3.132 -2.786 3.594 1.00 95.31 67 LEU A O 1
ATOM 545 N N . LEU A 1 68 ? -2.707 -0.850 2.530 1.00 95.81 68 LEU A N 1
ATOM 546 C CA . LEU A 1 68 ? -1.939 -1.440 1.438 1.00 95.81 68 LEU A CA 1
ATOM 547 C C . LEU A 1 68 ? -0.503 -0.922 1.498 1.00 95.81 68 LEU A C 1
ATOM 549 O O . LEU A 1 68 ? -0.232 0.244 1.211 1.00 95.81 68 LEU A O 1
ATOM 553 N N . PHE A 1 69 ? 0.406 -1.802 1.909 1.00 93.69 69 PHE A N 1
ATOM 554 C CA . PHE A 1 69 ? 1.816 -1.496 2.104 1.00 93.69 69 PHE A CA 1
ATOM 555 C C . PHE A 1 69 ? 2.652 -1.909 0.900 1.00 93.69 69 PHE A C 1
ATOM 557 O O . PHE A 1 69 ? 2.508 -3.024 0.398 1.00 93.69 69 PHE A O 1
ATOM 564 N N . THR A 1 70 ? 3.594 -1.050 0.515 1.00 93.62 70 THR A N 1
ATOM 565 C CA . THR A 1 70 ? 4.676 -1.398 -0.413 1.00 93.62 70 THR A CA 1
ATOM 566 C C . THR A 1 70 ? 6.026 -0.822 0.016 1.00 93.62 70 THR A C 1
ATOM 568 O O . THR A 1 70 ? 6.096 0.171 0.735 1.00 93.62 70 THR A O 1
ATOM 571 N N . GLN A 1 71 ? 7.137 -1.407 -0.419 1.00 90.75 71 GLN A N 1
ATOM 572 C CA . GLN A 1 71 ? 8.474 -0.909 -0.082 1.00 90.75 71 GLN A CA 1
ATOM 573 C C . GLN A 1 71 ? 8.860 0.339 -0.874 1.00 90.75 71 GLN A C 1
ATOM 575 O O . GLN A 1 71 ? 9.551 1.220 -0.354 1.00 90.75 71 GLN A O 1
ATOM 580 N N . SER A 1 72 ? 8.450 0.425 -2.143 1.00 91.00 72 SER A N 1
ATOM 581 C CA . SER A 1 72 ? 8.945 1.456 -3.060 1.00 91.00 72 SER A CA 1
ATOM 582 C C . SER A 1 72 ? 7.895 2.516 -3.384 1.00 91.00 72 SER A C 1
ATOM 584 O O . SER A 1 72 ? 6.733 2.214 -3.636 1.00 91.00 72 SER A O 1
ATOM 586 N N . ARG A 1 73 ? 8.329 3.781 -3.460 1.00 93.12 73 ARG A N 1
ATOM 587 C CA . ARG A 1 73 ? 7.463 4.893 -3.891 1.00 93.12 73 ARG A CA 1
ATOM 588 C C . ARG A 1 73 ? 7.008 4.755 -5.345 1.00 93.12 73 ARG A C 1
ATOM 590 O O . ARG A 1 73 ? 5.901 5.155 -5.664 1.00 93.12 73 ARG A O 1
ATOM 597 N N . GLN A 1 74 ? 7.842 4.169 -6.206 1.00 94.12 74 GLN A N 1
ATOM 598 C CA . GLN A 1 74 ? 7.479 3.928 -7.605 1.00 94.12 74 GLN A CA 1
ATOM 599 C C . GLN A 1 74 ? 6.304 2.945 -7.705 1.00 94.12 74 GLN A C 1
ATOM 601 O O . GLN A 1 74 ? 5.351 3.202 -8.429 1.00 94.12 74 GLN A O 1
ATOM 606 N N . MET A 1 75 ? 6.320 1.857 -6.924 1.00 96.38 75 MET A N 1
ATOM 607 C CA . MET A 1 75 ? 5.176 0.941 -6.862 1.00 96.38 75 MET A CA 1
ATOM 608 C C . MET A 1 75 ? 3.955 1.598 -6.204 1.00 96.38 75 MET A C 1
ATOM 610 O O . MET A 1 75 ? 2.832 1.373 -6.642 1.00 96.38 75 MET A O 1
ATOM 614 N N . LEU A 1 76 ? 4.160 2.453 -5.195 1.00 96.50 76 LEU A N 1
ATOM 615 C CA . LEU A 1 76 ? 3.073 3.212 -4.571 1.00 96.50 76 LEU A CA 1
ATOM 616 C C . LEU A 1 76 ? 2.344 4.118 -5.577 1.00 96.50 76 LEU A C 1
ATOM 618 O O . LEU A 1 76 ? 1.126 4.217 -5.509 1.00 96.50 76 LEU A O 1
ATOM 622 N N . GLN A 1 77 ? 3.067 4.742 -6.514 1.00 95.94 77 GLN A N 1
ATOM 623 C CA . GLN A 1 77 ? 2.479 5.550 -7.593 1.00 95.94 77 GLN A CA 1
ATOM 624 C C . GLN A 1 77 ? 1.624 4.703 -8.544 1.00 95.94 77 GLN A C 1
ATOM 626 O O . GLN A 1 77 ? 0.529 5.121 -8.906 1.00 95.94 77 GLN A O 1
ATOM 631 N N . ILE A 1 78 ? 2.082 3.496 -8.899 1.00 97.25 78 ILE A N 1
ATOM 632 C CA . ILE A 1 78 ? 1.295 2.552 -9.712 1.00 97.25 78 ILE A CA 1
ATOM 633 C C . ILE A 1 78 ? 0.007 2.155 -8.976 1.00 97.25 78 ILE A C 1
ATOM 635 O O . ILE A 1 78 ? -1.076 2.186 -9.553 1.00 97.25 78 ILE A O 1
ATOM 639 N N . LEU A 1 79 ? 0.109 1.820 -7.685 1.00 98.12 79 LEU A N 1
ATOM 640 C CA . LEU A 1 79 ? -1.049 1.485 -6.850 1.00 98.12 79 LEU A CA 1
ATOM 641 C C . LEU A 1 79 ? -2.027 2.656 -6.712 1.00 98.12 79 LEU A C 1
ATOM 643 O O . LEU A 1 79 ? -3.234 2.449 -6.744 1.00 98.12 79 LEU A O 1
ATOM 647 N N . GLU A 1 80 ? -1.516 3.875 -6.565 1.00 97.81 80 GLU A N 1
ATOM 648 C CA . GLU A 1 80 ? -2.324 5.089 -6.500 1.00 97.81 80 GLU A CA 1
ATOM 649 C C . GLU A 1 80 ? -3.097 5.329 -7.796 1.00 97.81 80 GLU A C 1
ATOM 651 O O . GLU A 1 80 ? -4.312 5.501 -7.742 1.00 97.81 80 GLU A O 1
ATOM 656 N N . ALA A 1 81 ? -2.420 5.279 -8.948 1.00 95.75 81 ALA A N 1
ATOM 657 C CA . ALA A 1 81 ? -3.061 5.430 -10.252 1.00 95.75 81 ALA A CA 1
ATOM 658 C C . ALA A 1 81 ? -4.155 4.372 -10.462 1.00 95.75 81 ALA A C 1
ATOM 660 O O . ALA A 1 81 ? -5.255 4.688 -10.906 1.00 95.75 81 ALA A O 1
ATOM 661 N N . PHE A 1 82 ? -3.882 3.130 -10.063 1.00 97.19 82 PHE A N 1
ATOM 662 C CA . PHE A 1 82 ? -4.837 2.029 -10.117 1.00 97.19 82 PHE A CA 1
ATOM 663 C C . PHE A 1 82 ? -6.079 2.256 -9.234 1.00 97.19 82 PHE A C 1
ATOM 665 O O . PHE A 1 82 ? -7.208 2.115 -9.701 1.00 97.19 82 PHE A O 1
ATOM 672 N N . VAL A 1 83 ? -5.891 2.628 -7.964 1.00 97.50 83 VAL A N 1
ATOM 673 C CA . VAL A 1 83 ? -6.992 2.887 -7.016 1.00 97.50 83 VAL A CA 1
ATOM 674 C C . VAL A 1 83 ? -7.827 4.093 -7.457 1.00 97.50 83 VAL A C 1
ATOM 676 O O . VAL A 1 83 ? -9.055 4.050 -7.355 1.00 97.50 83 VAL A O 1
ATOM 679 N N . LEU A 1 84 ? -7.175 5.130 -7.991 1.00 95.69 84 LEU A N 1
ATOM 680 C CA . LEU A 1 84 ? -7.830 6.307 -8.557 1.00 95.69 84 LEU A CA 1
ATOM 681 C C . LEU A 1 84 ? -8.664 5.952 -9.796 1.00 95.69 84 LEU A C 1
ATOM 683 O O . LEU A 1 84 ? -9.818 6.360 -9.872 1.00 95.69 84 LEU A O 1
ATOM 687 N N . ASN A 1 85 ? -8.111 5.169 -10.729 1.00 93.62 85 ASN A N 1
ATOM 688 C CA . ASN A 1 85 ? -8.793 4.753 -11.959 1.00 93.62 85 ASN A CA 1
ATOM 689 C C . ASN A 1 85 ? -10.067 3.936 -11.670 1.00 93.62 85 ASN A C 1
ATOM 691 O O . ASN A 1 85 ? -11.100 4.170 -12.290 1.00 93.62 85 ASN A O 1
ATOM 695 N N . ILE A 1 86 ? -10.031 3.047 -10.670 1.00 94.75 86 ILE A N 1
ATOM 696 C CA . ILE A 1 86 ? -11.217 2.281 -10.245 1.00 94.75 86 ILE A CA 1
ATOM 697 C C . ILE A 1 86 ? -12.246 3.156 -9.499 1.00 94.75 86 ILE A C 1
ATOM 699 O O . ILE A 1 86 ? -13.411 2.776 -9.375 1.00 94.75 86 ILE A O 1
ATOM 703 N N . GLY A 1 87 ? -11.846 4.332 -9.008 1.00 96.75 87 GLY A N 1
ATOM 704 C CA . GLY A 1 87 ? -12.728 5.252 -8.286 1.00 96.75 87 GLY A CA 1
ATOM 705 C C . GLY A 1 87 ? -12.858 4.951 -6.791 1.00 96.75 87 GLY A C 1
ATOM 706 O O . GLY A 1 87 ? -13.865 5.295 -6.173 1.00 96.75 87 GLY A O 1
ATOM 707 N N . TYR A 1 88 ? -11.859 4.307 -6.184 1.00 98.12 88 TYR A N 1
ATOM 708 C CA . TYR A 1 88 ? -11.838 4.084 -4.740 1.00 98.12 88 TYR A CA 1
ATOM 709 C C . TYR A 1 88 ? -11.334 5.317 -3.984 1.00 98.12 88 TYR A C 1
ATOM 711 O O . TYR A 1 88 ? -10.340 5.939 -4.353 1.00 98.12 88 TYR A O 1
ATOM 719 N N . THR A 1 89 ? -11.974 5.634 -2.858 1.00 98.19 89 THR A N 1
ATOM 720 C CA . THR A 1 89 ? -11.505 6.675 -1.936 1.00 98.19 89 THR A CA 1
ATOM 721 C C . THR A 1 89 ? -10.248 6.211 -1.207 1.00 98.19 89 THR A C 1
ATOM 723 O O . THR A 1 89 ? -10.194 5.106 -0.652 1.00 98.19 89 THR A O 1
ATOM 726 N N . TYR A 1 90 ? -9.219 7.059 -1.178 1.00 98.50 90 TYR A N 1
ATOM 727 C CA . TYR A 1 90 ? -7.955 6.686 -0.560 1.00 98.50 90 TYR A CA 1
ATOM 728 C C . TYR A 1 90 ? -7.221 7.842 0.117 1.00 98.50 90 TYR A C 1
ATOM 730 O O . TYR A 1 90 ? -7.457 9.019 -0.151 1.00 98.50 90 TYR A O 1
ATOM 738 N N . LEU A 1 91 ? -6.291 7.477 0.998 1.00 97.62 91 LEU A N 1
ATOM 739 C CA . LEU A 1 91 ? -5.211 8.337 1.472 1.00 97.62 91 LEU A CA 1
ATOM 740 C C . LEU A 1 91 ? -3.867 7.706 1.122 1.00 97.62 91 LEU A C 1
ATOM 742 O O . LEU A 1 91 ? -3.760 6.492 0.951 1.00 97.62 91 LEU A O 1
ATOM 746 N N . LYS A 1 92 ? -2.827 8.533 1.048 1.00 96.31 92 LYS A N 1
ATOM 747 C CA . LYS A 1 92 ? -1.458 8.103 0.765 1.00 96.31 92 LYS A CA 1
ATOM 748 C C . LYS A 1 92 ? -0.502 8.718 1.771 1.00 96.31 92 LYS A C 1
ATOM 750 O O . LYS A 1 92 ? -0.601 9.905 2.071 1.00 96.31 92 LYS A O 1
ATOM 755 N N . MET A 1 93 ? 0.434 7.920 2.272 1.00 93.62 93 MET A N 1
ATOM 756 C CA . MET A 1 93 ? 1.505 8.407 3.133 1.00 93.62 93 MET A CA 1
ATOM 757 C C 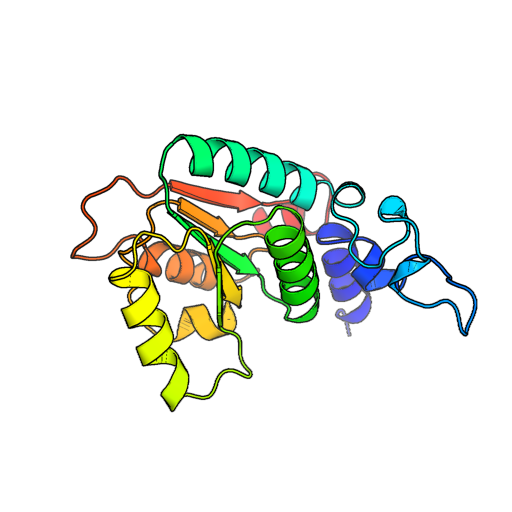. MET A 1 93 ? 2.808 7.640 2.870 1.00 93.62 93 MET A C 1
ATOM 759 O O . MET A 1 93 ? 2.880 6.412 2.947 1.00 93.62 93 MET A O 1
ATOM 763 N N . ASP A 1 94 ? 3.868 8.384 2.570 1.00 92.38 94 ASP A N 1
ATOM 764 C CA . ASP A 1 94 ? 5.184 7.848 2.235 1.00 92.38 94 ASP A CA 1
ATOM 765 C C . ASP A 1 94 ? 6.325 8.640 2.894 1.00 92.38 94 ASP A C 1
ATOM 767 O O . ASP A 1 94 ? 6.100 9.556 3.688 1.00 92.38 94 ASP A O 1
ATOM 771 N N . GLY A 1 95 ? 7.573 8.259 2.609 1.00 87.31 95 GLY A N 1
ATOM 772 C CA . GLY A 1 95 ? 8.745 8.896 3.216 1.00 87.31 95 GLY A CA 1
ATOM 773 C C . GLY A 1 95 ? 8.888 10.395 2.920 1.00 87.31 95 GLY A C 1
ATOM 774 O O . GLY A 1 95 ? 9.638 11.064 3.623 1.00 87.31 95 GLY A O 1
ATOM 775 N N . THR A 1 96 ? 8.174 10.926 1.922 1.00 90.50 96 THR A N 1
ATOM 776 C CA . THR A 1 96 ? 8.154 12.360 1.591 1.00 90.50 96 THR A CA 1
ATOM 777 C C . THR A 1 96 ? 7.057 13.125 2.326 1.00 90.50 96 THR A C 1
ATOM 779 O O . THR A 1 96 ? 7.102 14.350 2.392 1.00 90.50 96 THR A O 1
ATOM 782 N N . THR A 1 97 ? 6.098 12.423 2.940 1.00 90.62 97 THR A N 1
ATOM 783 C CA . THR A 1 97 ? 5.082 13.056 3.784 1.00 90.62 97 THR A CA 1
ATOM 784 C C . THR A 1 97 ? 5.748 13.661 5.019 1.00 90.62 97 THR A C 1
ATOM 786 O O . THR A 1 97 ? 6.378 12.946 5.814 1.00 90.62 97 THR A O 1
ATOM 789 N N . THR A 1 98 ? 5.600 14.981 5.175 1.00 90.69 98 THR A N 1
ATOM 790 C CA . THR A 1 98 ? 6.176 15.743 6.290 1.00 90.69 98 THR A CA 1
ATOM 791 C C . THR A 1 98 ? 5.668 15.201 7.622 1.00 90.69 98 THR A C 1
ATOM 793 O O . THR A 1 98 ? 4.538 14.723 7.719 1.00 90.69 98 THR A O 1
ATOM 796 N N . VAL A 1 99 ? 6.490 15.281 8.670 1.00 87.31 99 VAL A N 1
ATOM 797 C CA . VAL A 1 99 ? 6.126 14.770 10.003 1.00 87.31 99 VAL A CA 1
ATOM 798 C C . VAL A 1 99 ? 4.822 15.402 10.504 1.00 87.31 99 VAL A C 1
ATOM 800 O O . VAL A 1 99 ? 3.960 14.684 11.006 1.00 87.31 99 VAL A O 1
ATOM 803 N N . ALA A 1 100 ? 4.641 16.708 10.280 1.00 90.94 100 ALA A N 1
ATOM 804 C CA . ALA A 1 100 ? 3.444 17.449 10.673 1.00 90.94 100 ALA A CA 1
ATOM 805 C C . ALA A 1 100 ? 2.160 16.942 9.989 1.00 90.94 100 ALA A C 1
ATOM 807 O O . ALA A 1 100 ? 1.099 16.939 10.606 1.00 90.94 100 ALA A O 1
ATOM 808 N N . SER A 1 101 ? 2.241 16.465 8.742 1.00 91.25 101 SER A N 1
ATOM 809 C CA . SER A 1 101 ? 1.073 15.982 7.990 1.00 91.25 101 SER A CA 1
ATOM 810 C C . SER A 1 101 ? 0.691 14.528 8.290 1.00 91.25 101 SER A C 1
ATOM 812 O O . SER A 1 101 ? -0.421 14.116 7.962 1.00 91.25 101 SER A O 1
ATOM 814 N N . ARG A 1 102 ? 1.563 13.736 8.931 1.00 90.56 102 ARG A N 1
ATOM 815 C CA . ARG A 1 102 ? 1.300 12.306 9.196 1.00 90.56 102 ARG A CA 1
ATOM 816 C C . ARG A 1 102 ? 0.133 12.097 10.155 1.00 90.56 102 ARG A C 1
ATOM 818 O O . ARG A 1 102 ? -0.773 11.326 9.851 1.00 90.56 102 ARG A O 1
ATOM 825 N N . GLN A 1 103 ? 0.143 12.786 11.297 1.00 91.19 103 GLN A N 1
ATOM 826 C CA . GLN A 1 103 ? -0.891 12.616 12.320 1.00 91.19 103 GLN A CA 1
ATOM 827 C C . GLN A 1 103 ? -2.291 13.018 11.816 1.00 91.19 103 GLN A C 1
ATOM 829 O O . GLN A 1 103 ? -3.210 12.221 12.000 1.00 91.19 103 GLN A O 1
ATOM 834 N N . PRO A 1 104 ? -2.471 14.149 11.102 1.00 94.50 104 PRO A N 1
ATOM 835 C CA . PRO A 1 104 ? -3.745 14.478 10.464 1.00 94.50 104 PRO A CA 1
ATOM 836 C C . PRO A 1 104 ? -4.269 13.395 9.512 1.00 94.50 104 PRO A C 1
ATOM 838 O O . PRO A 1 104 ? -5.453 13.077 9.555 1.00 94.50 104 PRO A O 1
ATOM 841 N N . LEU A 1 105 ? -3.409 12.787 8.684 1.00 95.19 105 LEU A N 1
ATOM 842 C CA . LEU A 1 105 ? -3.818 11.706 7.775 1.00 95.19 105 LEU A CA 1
ATOM 843 C C . LEU A 1 105 ? -4.272 10.455 8.536 1.00 95.19 105 LEU A C 1
ATOM 845 O O . LEU A 1 105 ? -5.263 9.832 8.164 1.00 95.19 105 LEU A O 1
ATOM 849 N N . ILE A 1 106 ? -3.561 10.100 9.609 1.00 92.38 106 ILE A N 1
ATOM 850 C CA . ILE A 1 106 ? -3.902 8.962 10.474 1.00 92.38 106 ILE A CA 1
ATOM 851 C C . ILE A 1 106 ? -5.250 9.193 11.156 1.00 92.38 106 ILE A C 1
ATOM 853 O O . ILE A 1 106 ? -6.113 8.317 11.118 1.00 92.38 106 ILE A O 1
ATOM 857 N N . THR A 1 107 ? -5.439 10.369 11.756 1.00 93.62 107 THR A N 1
ATOM 858 C CA . THR A 1 107 ? -6.695 10.754 12.406 1.00 93.62 107 THR A CA 1
ATOM 859 C C . THR A 1 107 ? -7.843 10.729 11.402 1.00 93.62 107 THR A C 1
ATOM 861 O O . THR A 1 107 ? -8.823 10.022 11.625 1.00 93.62 107 THR A O 1
ATOM 864 N N . LYS A 1 108 ? -7.665 11.369 10.237 1.00 96.19 108 LYS A N 1
ATOM 865 C CA . LYS A 1 108 ? -8.654 11.364 9.156 1.00 96.19 108 LYS A CA 1
ATOM 866 C C . LYS A 1 108 ? -9.026 9.944 8.741 1.00 96.19 108 LYS A C 1
ATOM 868 O O . LYS A 1 108 ? -10.203 9.640 8.633 1.00 96.19 108 LYS A O 1
ATOM 873 N N . PHE A 1 109 ? -8.053 9.053 8.550 1.00 95.75 109 PHE A N 1
ATOM 874 C CA . PHE A 1 109 ? -8.355 7.665 8.209 1.00 95.75 109 PHE A CA 1
ATOM 875 C C . PHE A 1 109 ? -9.125 6.940 9.323 1.00 95.75 109 PHE A C 1
ATOM 877 O O . PHE A 1 109 ? -10.040 6.175 9.039 1.00 95.75 109 PHE A O 1
ATOM 884 N N . ASN A 1 110 ? -8.779 7.137 10.592 1.00 92.75 110 ASN A N 1
ATOM 885 C CA . ASN A 1 110 ? -9.464 6.443 11.684 1.00 92.75 110 ASN A CA 1
ATOM 886 C C . ASN A 1 110 ? -10.909 6.931 11.889 1.00 92.75 110 ASN A C 1
ATOM 888 O O . ASN A 1 110 ? -11.761 6.119 12.244 1.00 92.75 110 ASN A O 1
ATOM 892 N N . GLU A 1 111 ? -11.181 8.212 11.642 1.00 94.38 111 GLU A N 1
ATOM 893 C CA . GLU A 1 111 ? -12.488 8.843 11.867 1.00 94.38 111 GLU A CA 1
ATOM 894 C C . GLU A 1 111 ? -13.408 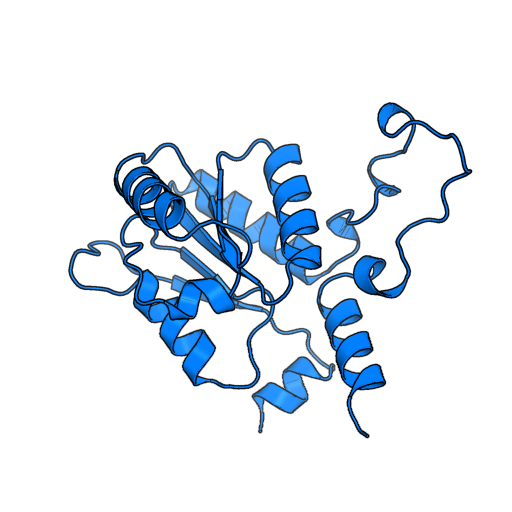8.772 10.640 1.00 94.38 111 GLU A C 1
ATOM 896 O O . GLU A 1 111 ? -14.596 8.474 10.764 1.00 94.38 111 GLU A O 1
ATOM 901 N N . A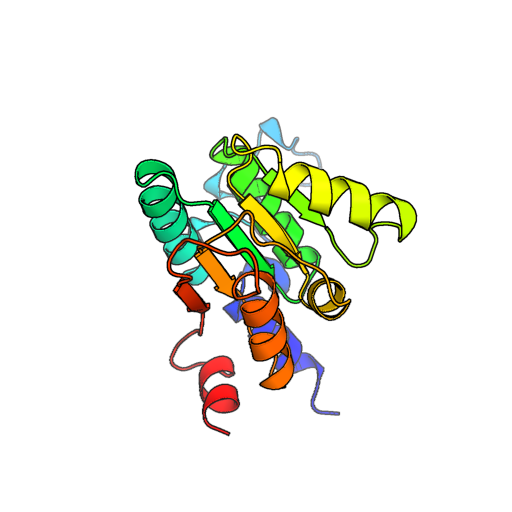SP A 1 112 ? -12.866 8.994 9.441 1.00 96.50 112 ASP A N 1
ATOM 902 C CA . ASP A 1 112 ? -13.632 9.016 8.199 1.00 96.50 112 ASP A CA 1
ATOM 903 C C . ASP A 1 112 ? -13.749 7.610 7.597 1.00 96.50 112 ASP A C 1
ATOM 905 O O . ASP A 1 112 ? -12.863 7.103 6.898 1.00 96.50 112 ASP A O 1
ATOM 909 N N . THR A 1 113 ? -14.883 6.968 7.874 1.00 94.62 113 THR A N 1
ATOM 910 C CA . THR A 1 113 ? -15.196 5.623 7.370 1.00 94.62 113 THR A CA 1
ATOM 911 C C . THR A 1 113 ? -15.479 5.569 5.868 1.00 94.62 113 THR A C 1
ATOM 913 O O . THR A 1 113 ? -15.477 4.469 5.315 1.00 94.62 113 THR A O 1
ATOM 916 N N . SER A 1 114 ? -15.657 6.717 5.195 1.00 96.62 114 SER A N 1
ATOM 917 C CA . SER A 1 114 ? -15.846 6.772 3.740 1.00 96.62 114 SER A CA 1
ATOM 918 C C . SER A 1 114 ? -14.561 6.477 2.964 1.00 96.62 114 SER A C 1
ATOM 920 O O . SER A 1 114 ? -14.621 6.132 1.786 1.00 96.62 114 SER A O 1
ATOM 922 N N . ILE A 1 115 ? -13.395 6.574 3.614 1.00 98.12 115 ILE A N 1
ATOM 923 C CA . ILE A 1 115 ? -12.089 6.310 3.006 1.00 98.12 115 ILE A CA 1
ATOM 924 C C . ILE A 1 115 ? -11.814 4.809 3.022 1.00 98.12 115 ILE A C 1
ATOM 926 O O . ILE A 1 115 ? -11.603 4.221 4.088 1.00 98.12 115 ILE A O 1
ATOM 930 N N . PHE A 1 116 ? -11.762 4.192 1.846 1.00 98.38 116 PHE A N 1
ATOM 931 C CA . PHE A 1 116 ? -11.622 2.747 1.706 1.00 98.38 116 PHE A CA 1
ATOM 932 C C . PHE A 1 116 ? -10.173 2.255 1.866 1.00 98.38 116 PHE A C 1
ATOM 934 O O . PHE A 1 116 ? -9.933 1.291 2.602 1.00 98.38 116 PHE A O 1
ATOM 941 N N . VAL A 1 117 ? -9.204 2.917 1.222 1.00 98.25 117 VAL A N 1
ATOM 942 C CA . VAL A 1 117 ? -7.800 2.459 1.157 1.00 98.25 117 VAL A CA 1
ATOM 943 C C . VAL A 1 117 ? -6.839 3.465 1.792 1.00 98.25 117 VAL A C 1
ATOM 945 O O . VAL A 1 117 ? -6.922 4.664 1.551 1.00 98.25 117 VAL A O 1
ATOM 948 N N . PHE A 1 118 ? -5.859 2.986 2.555 1.00 96.94 118 PHE A N 1
ATOM 949 C CA . PHE A 1 118 ? -4.680 3.768 2.929 1.00 96.94 118 PHE A CA 1
ATOM 950 C C . PHE A 1 118 ? -3.427 3.153 2.300 1.00 96.94 118 PHE A C 1
ATOM 952 O O . PHE A 1 118 ? -2.984 2.069 2.686 1.00 96.94 118 PHE A O 1
ATOM 959 N N . LEU A 1 119 ? -2.862 3.858 1.323 1.00 96.81 119 LEU A N 1
ATOM 960 C CA . LEU A 1 119 ? -1.630 3.514 0.624 1.00 96.81 119 LEU A CA 1
ATOM 961 C C . LEU A 1 119 ? -0.415 3.960 1.442 1.00 96.81 119 LEU A C 1
ATOM 963 O O . LEU A 1 119 ? -0.268 5.140 1.774 1.00 96.81 119 LEU A O 1
ATOM 967 N N . LEU A 1 120 ? 0.467 3.020 1.771 1.00 93.88 120 LEU A N 1
ATOM 968 C CA . LEU A 1 120 ? 1.567 3.248 2.702 1.00 93.88 120 LEU A CA 1
ATOM 969 C C . LEU A 1 120 ? 2.874 2.686 2.159 1.00 93.88 120 LEU A C 1
ATOM 971 O O . LEU A 1 120 ? 2.908 1.591 1.602 1.00 93.88 120 LEU A O 1
ATOM 975 N N . THR A 1 121 ? 3.980 3.393 2.409 1.00 91.31 121 THR A N 1
ATOM 976 C CA . THR A 1 121 ? 5.288 2.724 2.345 1.00 91.31 121 THR A CA 1
ATOM 977 C C . THR A 1 121 ? 5.638 2.067 3.670 1.00 91.31 121 THR A C 1
ATOM 979 O O . THR A 1 121 ? 5.413 2.646 4.737 1.00 91.31 121 THR A O 1
ATOM 982 N N . THR A 1 122 ? 6.252 0.886 3.630 1.00 80.56 122 THR A N 1
ATOM 983 C CA . THR A 1 122 ? 6.612 0.132 4.843 1.00 80.56 122 THR A CA 1
ATOM 984 C C . THR A 1 122 ? 7.571 0.906 5.751 1.00 80.56 122 THR A C 1
ATOM 986 O O . THR A 1 122 ? 7.483 0.805 6.972 1.00 80.56 122 THR A O 1
ATOM 989 N N . ARG A 1 123 ? 8.417 1.776 5.176 1.00 73.62 123 ARG A N 1
ATOM 990 C CA . ARG A 1 123 ? 9.310 2.674 5.932 1.00 73.62 123 ARG A CA 1
ATOM 991 C C . ARG A 1 123 ? 8.559 3.652 6.835 1.00 73.62 123 ARG A C 1
ATOM 993 O O . ARG A 1 123 ? 9.004 3.909 7.946 1.00 73.62 123 ARG A O 1
ATOM 1000 N N . VAL A 1 124 ? 7.419 4.178 6.390 1.00 70.56 124 VAL A N 1
ATOM 1001 C CA . VAL A 1 124 ? 6.565 5.024 7.243 1.00 70.56 124 VAL A CA 1
ATOM 1002 C C . VAL A 1 124 ? 5.749 4.171 8.210 1.00 70.56 124 VAL A C 1
ATOM 1004 O O . VAL A 1 124 ? 5.486 4.585 9.337 1.00 70.56 124 VAL A O 1
ATOM 1007 N N . GLY A 1 125 ? 5.425 2.938 7.815 1.00 56.97 125 GLY A N 1
ATOM 1008 C CA . GLY A 1 125 ? 4.846 1.931 8.702 1.00 56.97 125 GLY A CA 1
ATOM 1009 C C . GLY A 1 125 ? 5.702 1.623 9.940 1.00 56.97 125 GLY A C 1
ATOM 1010 O O . GLY A 1 125 ? 5.151 1.249 10.972 1.00 56.97 125 GLY A O 1
ATOM 1011 N N . GLY A 1 126 ? 7.019 1.845 9.905 1.00 58.75 126 GLY A N 1
ATOM 1012 C CA . GLY A 1 126 ? 7.921 1.642 11.049 1.00 58.75 126 GLY A CA 1
ATOM 1013 C C . GLY A 1 126 ? 7.801 2.671 12.185 1.00 58.75 126 GLY A C 1
ATOM 1014 O O . GLY A 1 126 ? 8.374 2.473 13.250 1.00 58.75 126 GLY A O 1
ATOM 1015 N N . LEU A 1 127 ? 7.035 3.754 12.008 1.00 65.56 127 LEU A N 1
ATOM 1016 C CA . LEU A 1 127 ? 7.048 4.922 12.906 1.00 65.56 127 LEU A CA 1
ATOM 1017 C C . LEU A 1 127 ? 6.156 4.834 14.156 1.00 65.56 127 LEU A C 1
ATOM 1019 O O . LEU A 1 127 ? 6.014 5.825 14.864 1.00 65.56 127 LEU A O 1
ATOM 1023 N N . GLY A 1 128 ? 5.515 3.700 14.446 1.00 66.81 128 GLY A N 1
ATOM 1024 C CA . GLY A 1 128 ? 4.690 3.589 15.661 1.00 66.81 128 GLY A CA 1
ATOM 1025 C C . GLY A 1 128 ? 3.204 3.952 15.499 1.00 66.81 128 GLY A C 1
ATOM 1026 O O . GLY A 1 128 ? 2.493 4.017 16.502 1.00 66.81 128 GLY A O 1
ATOM 1027 N N . VAL A 1 129 ? 2.714 4.161 14.271 1.00 76.19 129 VAL A N 1
ATOM 1028 C CA . VAL A 1 129 ? 1.360 4.691 14.001 1.00 76.19 129 VAL A CA 1
ATOM 1029 C C . VAL A 1 129 ? 0.228 3.735 14.421 1.00 76.19 129 VAL A C 1
ATOM 1031 O O . VAL A 1 129 ? 0.432 2.524 14.532 1.00 76.19 129 VAL A O 1
ATOM 1034 N N . ASN A 1 130 ? -0.967 4.272 14.692 1.00 84.75 130 ASN A N 1
ATOM 1035 C CA . ASN A 1 130 ? -2.155 3.497 15.068 1.00 84.75 130 ASN A CA 1
ATOM 1036 C C . ASN A 1 130 ? -3.258 3.651 14.010 1.00 84.75 130 ASN A C 1
ATOM 1038 O O . ASN A 1 130 ? -3.809 4.739 13.857 1.00 84.75 130 ASN A O 1
ATOM 1042 N N . LEU A 1 131 ? -3.560 2.581 13.274 1.00 87.06 131 LEU A N 1
ATOM 1043 C CA . LEU A 1 131 ? -4.477 2.582 12.127 1.00 87.06 131 LEU A CA 1
ATOM 1044 C C . LEU A 1 131 ? -5.621 1.580 12.350 1.00 87.06 131 LEU A C 1
ATOM 1046 O O . LEU A 1 131 ? -5.900 0.717 11.517 1.00 87.06 131 LEU A O 1
ATOM 1050 N N . THR A 1 132 ? -6.289 1.693 13.499 1.00 87.06 132 THR A N 1
ATOM 1051 C CA . THR A 1 132 ? -7.419 0.839 13.907 1.00 87.06 132 THR A CA 1
ATOM 1052 C C . THR A 1 132 ? -8.654 0.996 13.019 1.00 87.06 132 THR A C 1
ATOM 1054 O O . THR A 1 132 ? -9.538 0.142 13.055 1.00 87.06 132 THR A O 1
ATOM 1057 N N . GLY A 1 133 ? -8.718 2.033 12.177 1.00 88.38 133 GLY A N 1
ATOM 1058 C CA . GLY A 1 133 ? -9.783 2.213 11.191 1.00 88.38 133 GLY A CA 1
ATOM 1059 C C . GLY A 1 133 ? -9.862 1.111 10.122 1.00 88.38 133 GLY A C 1
ATOM 1060 O O . GLY A 1 133 ? -10.905 0.980 9.481 1.00 88.38 133 GLY A O 1
ATOM 1061 N N . ALA A 1 134 ? -8.807 0.306 9.944 1.00 93.12 134 ALA A N 1
ATOM 1062 C CA . ALA A 1 134 ? -8.737 -0.778 8.962 1.00 93.12 134 ALA A CA 1
ATOM 1063 C C . ALA A 1 134 ? -8.679 -2.169 9.599 1.00 93.12 134 ALA A C 1
ATOM 1065 O O . ALA A 1 134 ? -8.026 -2.387 10.615 1.00 93.12 134 ALA A O 1
ATOM 1066 N N . ASN A 1 135 ? -9.311 -3.138 8.937 1.00 93.38 135 ASN A N 1
ATOM 1067 C CA . ASN A 1 135 ? -9.346 -4.546 9.343 1.00 93.38 135 ASN A CA 1
ATOM 1068 C C . ASN A 1 135 ? -8.802 -5.497 8.261 1.00 93.38 135 ASN A C 1
ATOM 1070 O O . ASN A 1 135 ? -8.829 -6.722 8.421 1.00 93.38 135 ASN A O 1
ATOM 1074 N N . ARG A 1 136 ? -8.325 -4.950 7.144 1.00 95.44 136 ARG A N 1
ATOM 1075 C CA . ARG A 1 136 ? -7.637 -5.681 6.083 1.00 95.44 136 ARG A CA 1
ATOM 1076 C C . ARG A 1 136 ? -6.274 -5.055 5.866 1.00 95.44 136 ARG A C 1
ATOM 1078 O O . ARG A 1 136 ? -6.152 -3.835 5.789 1.00 95.44 136 ARG A O 1
ATOM 1085 N N . VAL A 1 137 ? -5.254 -5.893 5.784 1.00 93.69 137 VAL A N 1
ATOM 1086 C CA . VAL A 1 137 ? -3.878 -5.470 5.539 1.00 93.69 137 VAL A CA 1
ATOM 1087 C C . VAL A 1 137 ? -3.339 -6.273 4.372 1.00 93.69 137 VAL A C 1
ATOM 1089 O O . VAL A 1 137 ? -3.434 -7.498 4.372 1.00 93.69 137 VAL A O 1
ATOM 1092 N N . VAL A 1 138 ? -2.759 -5.589 3.395 1.00 95.00 138 VAL A N 1
ATOM 1093 C CA . VAL A 1 138 ? -2.030 -6.207 2.291 1.00 95.00 138 V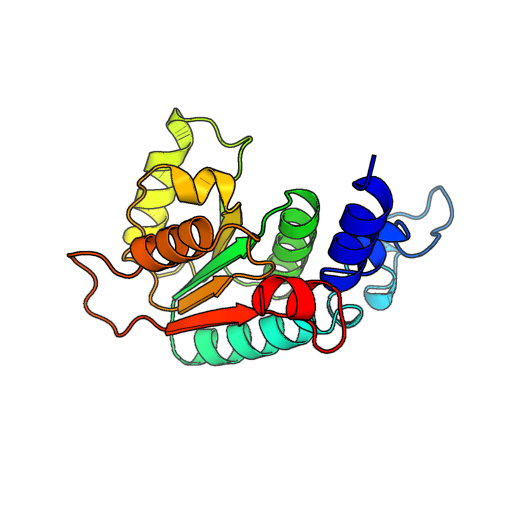AL A CA 1
ATOM 1094 C C . VAL A 1 138 ? -0.596 -5.712 2.336 1.00 95.00 138 VAL A C 1
ATOM 1096 O O . VAL A 1 138 ? -0.339 -4.511 2.291 1.00 95.00 138 VAL A O 1
ATOM 1099 N N . ILE A 1 139 ? 0.336 -6.651 2.418 1.00 92.88 139 ILE A N 1
ATOM 1100 C CA . ILE A 1 139 ? 1.763 -6.419 2.236 1.00 92.88 139 ILE A CA 1
ATOM 1101 C C . ILE A 1 139 ? 2.076 -6.842 0.803 1.00 92.88 139 ILE A C 1
ATOM 1103 O O . ILE A 1 139 ? 2.132 -8.036 0.504 1.00 92.88 139 ILE A O 1
ATOM 1107 N N . TYR A 1 140 ? 2.200 -5.858 -0.087 1.00 95.19 140 TYR A N 1
ATOM 1108 C CA . TYR A 1 140 ? 2.358 -6.080 -1.525 1.00 95.19 140 TYR A CA 1
ATOM 1109 C C . TYR A 1 140 ? 3.720 -6.693 -1.871 1.00 95.19 140 TYR A C 1
ATOM 1111 O O . TYR A 1 140 ? 3.829 -7.623 -2.671 1.00 95.19 140 TYR A O 1
ATOM 1119 N N . ASP A 1 141 ? 4.768 -6.167 -1.247 1.00 91.12 141 ASP A N 1
ATOM 1120 C CA . ASP A 1 141 ? 6.134 -6.645 -1.386 1.00 91.12 141 ASP A CA 1
ATOM 1121 C C . ASP A 1 141 ? 6.809 -6.679 -0.010 1.00 91.12 141 ASP A C 1
ATOM 1123 O O . ASP A 1 141 ? 7.260 -5.643 0.487 1.00 91.12 141 ASP A O 1
ATO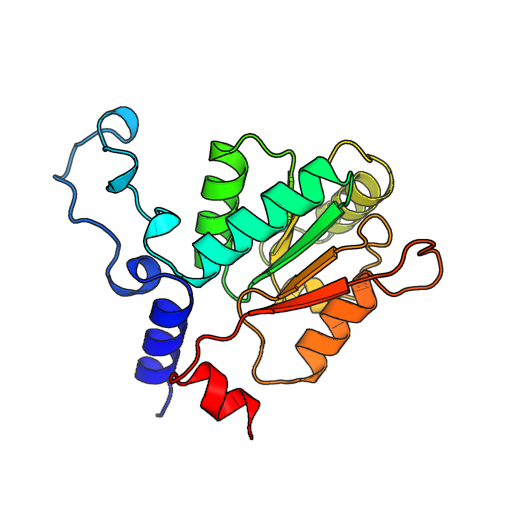M 1127 N N . PRO A 1 142 ? 6.838 -7.851 0.650 1.00 83.81 142 PRO A N 1
ATOM 1128 C CA . PRO A 1 142 ? 7.367 -7.973 2.002 1.00 83.81 142 PRO A CA 1
ATOM 1129 C C . PRO A 1 142 ? 8.850 -7.612 2.072 1.00 83.81 142 PRO A C 1
ATOM 1131 O O . PRO A 1 142 ? 9.607 -7.755 1.103 1.00 83.81 142 PRO A O 1
ATOM 1134 N N . ASP A 1 143 ? 9.265 -7.110 3.236 1.00 80.88 143 ASP A N 1
ATOM 1135 C CA . ASP A 1 143 ? 10.692 -6.960 3.507 1.00 80.88 143 ASP A CA 1
ATOM 1136 C C . ASP A 1 143 ? 11.320 -8.329 3.787 1.00 80.88 143 ASP A C 1
ATOM 1138 O O . ASP A 1 143 ? 10.654 -9.258 4.238 1.00 80.88 143 ASP A O 1
ATOM 1142 N N . TRP A 1 144 ? 12.622 -8.455 3.546 1.00 72.88 144 TRP A N 1
ATOM 1143 C CA . TRP A 1 144 ? 13.353 -9.662 3.933 1.00 72.88 144 TRP A CA 1
ATOM 1144 C C . TRP A 1 144 ? 13.529 -9.752 5.440 1.00 72.88 144 TRP A C 1
ATOM 1146 O O . TRP A 1 144 ? 13.751 -10.836 5.962 1.00 72.88 144 TRP A O 1
ATOM 1156 N N . ASN A 1 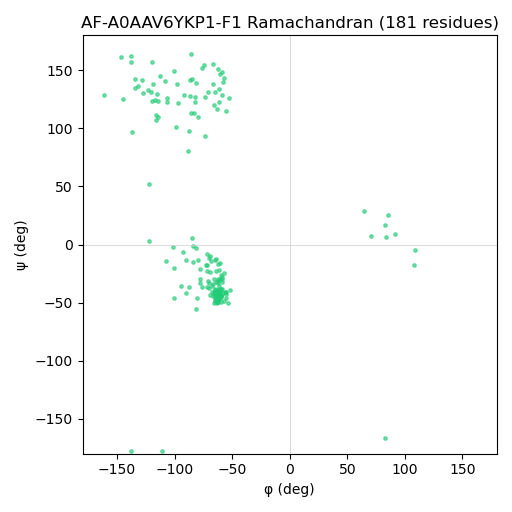145 ? 13.451 -8.617 6.133 1.00 74.31 145 ASN A N 1
ATOM 1157 C CA . ASN A 1 145 ? 13.402 -8.573 7.575 1.00 74.31 145 ASN A CA 1
ATOM 1158 C C . ASN A 1 145 ? 11.971 -8.894 8.062 1.00 74.31 145 ASN A C 1
ATOM 1160 O O . ASN A 1 145 ? 11.083 -8.041 7.947 1.00 74.31 145 ASN A O 1
ATOM 1164 N N . PRO A 1 146 ? 11.732 -10.061 8.695 1.00 71.38 146 PRO A N 1
ATOM 1165 C CA . PRO A 1 146 ? 10.394 -10.464 9.142 1.00 71.38 146 PRO A CA 1
ATOM 1166 C C . PRO A 1 146 ? 9.778 -9.508 10.179 1.00 71.38 146 PRO A C 1
ATOM 1168 O O . PRO A 1 146 ? 8.554 -9.449 10.345 1.00 71.38 146 PRO A O 1
ATOM 1171 N N . SER A 1 147 ? 10.615 -8.730 10.878 1.00 70.38 147 SER A N 1
ATOM 1172 C CA . SER A 1 147 ? 10.149 -7.732 11.846 1.00 70.38 147 SER A CA 1
ATOM 1173 C C . SER A 1 147 ? 9.378 -6.588 11.183 1.00 70.38 147 SER A C 1
ATOM 1175 O O . SER A 1 147 ? 8.446 -6.056 11.781 1.00 70.38 147 SER A O 1
ATOM 1177 N N . THR A 1 148 ? 9.692 -6.242 9.933 1.00 69.19 148 THR A N 1
ATOM 1178 C CA . THR A 1 148 ? 9.018 -5.159 9.207 1.00 69.19 148 THR A CA 1
ATOM 1179 C C . THR A 1 148 ? 7.561 -5.511 8.904 1.00 69.19 148 THR A C 1
ATOM 1181 O O . THR A 1 148 ? 6.662 -4.693 9.104 1.00 69.19 148 THR A O 1
ATOM 1184 N N . ASP A 1 149 ? 7.299 -6.755 8.516 1.00 68.94 149 ASP A N 1
ATOM 1185 C CA . ASP A 1 149 ? 5.940 -7.243 8.279 1.00 68.94 149 ASP A CA 1
ATOM 1186 C C . ASP A 1 149 ? 5.144 -7.384 9.581 1.00 68.94 149 ASP A C 1
ATOM 1188 O O . ASP A 1 149 ? 3.949 -7.080 9.636 1.00 68.94 149 ASP A O 1
ATOM 1192 N N . THR A 1 150 ? 5.824 -7.812 10.648 1.00 71.00 150 THR A N 1
ATOM 1193 C CA . THR A 1 150 ? 5.242 -7.884 11.993 1.00 71.00 150 THR A CA 1
ATOM 1194 C C . THR A 1 150 ? 4.773 -6.502 12.447 1.00 71.00 150 THR A C 1
ATOM 1196 O O . THR A 1 150 ? 3.628 -6.357 12.879 1.00 71.00 150 THR A O 1
ATOM 1199 N N . GLN A 1 151 ? 5.592 -5.469 12.231 1.00 70.31 151 GLN A N 1
ATOM 1200 C CA . GLN A 1 151 ? 5.224 -4.084 12.522 1.00 70.31 151 GLN A CA 1
ATOM 1201 C C . GLN A 1 151 ? 4.042 -3.604 11.677 1.00 70.31 151 GLN A C 1
ATOM 1203 O O . GLN A 1 151 ? 3.182 -2.905 12.205 1.00 70.31 151 GLN A O 1
ATOM 1208 N N . ALA A 1 152 ? 3.965 -3.975 10.393 1.00 69.44 152 ALA A N 1
ATOM 1209 C CA . ALA A 1 152 ? 2.840 -3.612 9.527 1.00 69.44 152 ALA A CA 1
ATOM 1210 C C . ALA A 1 152 ? 1.514 -4.219 10.025 1.00 69.44 152 ALA A C 1
ATOM 1212 O O . ALA A 1 152 ? 0.500 -3.521 10.089 1.00 69.44 152 ALA A O 1
ATOM 1213 N N . ARG A 1 153 ? 1.529 -5.487 10.463 1.00 73.50 153 ARG A N 1
ATOM 1214 C CA . ARG A 1 153 ? 0.379 -6.150 11.105 1.00 73.50 153 ARG A CA 1
ATOM 1215 C C . ARG A 1 153 ? -0.052 -5.436 12.388 1.00 73.50 153 ARG A C 1
ATOM 1217 O O . ARG A 1 153 ? -1.242 -5.187 12.581 1.00 73.50 153 ARG A O 1
ATOM 1224 N N . GLU A 1 154 ? 0.904 -5.087 13.243 1.00 76.56 154 GLU A N 1
ATOM 1225 C CA . GLU A 1 154 ? 0.659 -4.413 14.528 1.00 76.56 154 GLU A CA 1
ATOM 1226 C C . GLU A 1 154 ? 0.046 -3.009 14.381 1.00 76.56 154 GLU A C 1
ATOM 1228 O O . GLU A 1 154 ? -0.457 -2.447 15.354 1.00 76.56 154 GLU A O 1
ATOM 1233 N N . ARG A 1 155 ? 0.026 -2.427 13.170 1.00 73.44 155 ARG A N 1
ATOM 1234 C CA . ARG A 1 155 ? -0.663 -1.147 12.916 1.00 73.44 155 ARG A CA 1
ATOM 1235 C C . ARG A 1 155 ? -2.179 -1.259 12.926 1.00 73.44 155 ARG A C 1
ATOM 1237 O O . ARG A 1 155 ? -2.831 -0.324 13.386 1.00 73.44 155 ARG A O 1
ATOM 1244 N N . ALA A 1 156 ? -2.716 -2.369 12.424 1.00 72.50 156 ALA A N 1
ATOM 1245 C CA . ALA A 1 156 ? -4.153 -2.640 12.419 1.00 72.50 156 ALA A CA 1
ATOM 1246 C C . ALA A 1 156 ? -4.575 -3.481 13.632 1.00 72.50 156 ALA A C 1
ATOM 1248 O O . ALA A 1 156 ? -5.655 -3.274 14.189 1.00 72.50 156 ALA A O 1
ATOM 1249 N N . TRP A 1 157 ? -3.722 -4.419 14.061 1.00 74.69 157 TRP A N 1
ATOM 1250 C CA . TRP A 1 157 ? -3.953 -5.238 15.248 1.00 74.69 157 TRP A CA 1
ATOM 1251 C C . TRP A 1 157 ? -3.410 -4.536 16.496 1.00 74.69 157 TRP A C 1
ATOM 1253 O O . TRP A 1 157 ? -2.330 -4.849 16.991 1.00 74.69 157 TRP A O 1
ATOM 1263 N N . ARG A 1 158 ? -4.192 -3.587 17.019 1.00 76.19 158 ARG A N 1
ATOM 1264 C CA . ARG A 1 158 ? -3.865 -2.839 18.240 1.00 76.19 158 ARG A CA 1
ATOM 1265 C C . ARG A 1 158 ? -5.089 -2.664 19.138 1.00 76.19 158 ARG A C 1
ATOM 1267 O O . ARG A 1 158 ? -6.225 -2.820 18.689 1.00 76.19 158 ARG A O 1
ATOM 1274 N N . ILE A 1 159 ? -4.851 -2.333 20.409 1.00 71.44 159 ILE A N 1
ATOM 1275 C CA . ILE A 1 159 ? -5.906 -1.993 21.376 1.00 71.44 159 ILE A CA 1
ATOM 1276 C C . ILE A 1 159 ? -6.797 -0.896 20.769 1.00 71.44 159 ILE A C 1
ATOM 1278 O O . ILE A 1 159 ? -6.298 0.134 20.318 1.00 71.44 159 ILE A O 1
ATOM 1282 N N . GLY A 1 160 ? -8.108 -1.148 20.724 1.00 75.19 160 GLY A N 1
ATOM 1283 C CA . GLY A 1 160 ? -9.101 -0.292 20.065 1.00 75.19 160 GLY A CA 1
ATOM 1284 C C . GLY A 1 160 ? -9.672 -0.871 18.765 1.00 75.19 160 GLY A C 1
ATOM 1285 O O . GLY A 1 160 ? -10.751 -0.455 18.347 1.00 75.19 160 GLY A O 1
ATOM 1286 N N . GLN A 1 161 ? -9.018 -1.868 18.157 1.00 78.19 161 GLN A N 1
ATOM 1287 C CA . GLN A 1 161 ? -9.600 -2.631 17.053 1.00 78.19 161 GLN A CA 1
ATOM 1288 C C . GLN A 1 161 ? -10.683 -3.588 17.574 1.00 78.19 161 GLN A C 1
ATOM 1290 O O . GLN A 1 161 ? -10.431 -4.388 18.471 1.00 78.19 161 GLN A O 1
ATOM 1295 N N . LYS A 1 162 ? -11.884 -3.524 16.988 1.00 80.69 162 LYS A N 1
ATOM 1296 C CA . LYS A 1 162 ? -13.030 -4.381 17.348 1.00 80.69 162 LYS A CA 1
ATOM 1297 C C . LYS A 1 162 ? -13.343 -5.449 16.296 1.00 80.69 162 LYS A C 1
ATOM 1299 O O . LYS A 1 162 ? -14.109 -6.366 16.569 1.00 80.69 162 LYS A O 1
ATOM 1304 N N . LYS A 1 163 ? -12.784 -5.327 15.086 1.00 84.81 163 LYS A N 1
ATOM 1305 C CA . LYS A 1 163 ? -12.998 -6.253 13.964 1.00 84.81 163 LYS A CA 1
ATOM 1306 C C . LYS A 1 163 ? -11.823 -7.222 13.828 1.00 84.81 163 LYS A C 1
ATOM 1308 O O . LYS A 1 163 ? -10.678 -6.855 14.078 1.00 84.81 163 LYS A O 1
ATOM 1313 N N . GLN A 1 164 ? -12.093 -8.440 13.354 1.00 87.81 164 GLN A N 1
ATOM 1314 C CA . GLN A 1 164 ? -11.038 -9.396 13.019 1.00 87.81 164 GLN A CA 1
ATOM 1315 C C . GLN A 1 164 ? -10.143 -8.830 11.908 1.00 87.81 164 GLN A C 1
ATOM 1317 O O . GLN A 1 164 ? -10.622 -8.499 10.815 1.00 87.81 164 GLN A O 1
ATOM 1322 N N . VAL A 1 165 ? -8.846 -8.731 12.201 1.00 90.94 165 VAL A N 1
ATOM 1323 C CA . VAL A 1 165 ? -7.827 -8.260 11.261 1.00 90.94 165 VAL A CA 1
ATOM 1324 C C . VAL A 1 165 ? -7.339 -9.432 10.421 1.00 90.94 165 VAL A C 1
ATOM 1326 O O . VAL A 1 165 ? -6.916 -10.453 10.959 1.00 90.94 165 VAL A O 1
ATOM 1329 N N . THR A 1 166 ? -7.363 -9.271 9.100 1.00 91.94 166 THR A N 1
ATOM 1330 C CA . THR A 1 166 ? -6.810 -10.253 8.160 1.00 91.94 166 THR A CA 1
ATOM 1331 C C . THR A 1 166 ? -5.637 -9.636 7.417 1.00 91.94 166 THR A C 1
ATOM 1333 O O . THR A 1 166 ? -5.760 -8.535 6.876 1.00 91.94 166 THR A O 1
ATOM 1336 N N . VAL A 1 167 ? -4.509 -10.345 7.393 1.00 90.94 167 VAL A N 1
ATOM 1337 C CA . VAL A 1 167 ? -3.273 -9.901 6.742 1.00 90.94 167 VAL A CA 1
ATOM 1338 C C . VAL A 1 167 ? -2.961 -10.825 5.573 1.00 90.94 167 VAL A C 1
ATOM 1340 O O . VAL A 1 167 ? -2.810 -12.028 5.765 1.00 90.94 167 VAL A O 1
ATOM 1343 N N . TYR A 1 168 ? -2.836 -10.251 4.381 1.00 92.44 168 TYR A N 1
ATOM 1344 C CA . TYR A 1 168 ? -2.356 -10.928 3.184 1.00 92.44 168 TYR A CA 1
ATOM 1345 C C . TYR A 1 168 ? -0.949 -10.443 2.864 1.00 92.44 168 TYR A C 1
ATOM 1347 O O . TYR A 1 168 ? -0.712 -9.245 2.724 1.00 92.44 168 TYR A O 1
ATOM 1355 N N . ARG A 1 169 ? -0.018 -11.380 2.722 1.00 91.69 169 ARG A N 1
ATOM 1356 C CA . ARG A 1 169 ? 1.327 -11.124 2.209 1.00 91.69 169 ARG A CA 1
ATOM 1357 C C . ARG A 1 169 ? 1.405 -11.698 0.803 1.00 91.69 169 ARG A C 1
ATOM 1359 O O . ARG A 1 169 ? 1.150 -12.886 0.629 1.00 91.69 169 ARG A O 1
ATOM 1366 N N . LEU A 1 170 ? 1.739 -10.867 -0.178 1.00 93.62 170 LEU A N 1
ATOM 1367 C CA . LEU A 1 170 ? 1.868 -11.306 -1.563 1.00 93.62 170 LEU A CA 1
ATOM 1368 C C . LEU A 1 170 ? 3.314 -11.711 -1.856 1.00 93.62 170 LEU A C 1
ATOM 1370 O O . LEU A 1 170 ? 4.250 -10.959 -1.585 1.00 93.62 170 LEU A O 1
ATOM 1374 N N . LEU A 1 171 ? 3.477 -12.905 -2.419 1.00 91.88 171 LEU A N 1
ATOM 1375 C CA . LEU A 1 171 ? 4.755 -13.485 -2.823 1.00 91.88 171 LEU A CA 1
ATOM 1376 C C . LEU A 1 171 ? 4.593 -14.072 -4.224 1.00 91.88 171 LEU A C 1
ATOM 1378 O O . LEU A 1 171 ? 3.611 -14.767 -4.490 1.00 91.88 171 LEU A O 1
ATOM 1382 N N . THR A 1 172 ? 5.547 -13.812 -5.113 1.00 91.56 172 THR A N 1
ATOM 1383 C CA . THR A 1 172 ? 5.565 -14.435 -6.439 1.00 91.56 172 THR A CA 1
ATOM 1384 C C . THR A 1 172 ? 6.267 -15.794 -6.368 1.00 91.56 172 THR A C 1
ATOM 1386 O O . THR A 1 172 ? 7.475 -15.867 -6.124 1.00 91.56 172 THR A O 1
ATOM 1389 N N . ALA A 1 173 ? 5.511 -16.870 -6.594 1.00 89.25 173 ALA A N 1
ATOM 1390 C CA . ALA A 1 173 ? 6.010 -18.247 -6.584 1.00 89.25 173 ALA A CA 1
ATOM 1391 C C . ALA A 1 173 ? 7.093 -18.488 -7.650 1.00 89.25 173 ALA A C 1
ATOM 1393 O O . ALA A 1 173 ? 7.063 -17.883 -8.723 1.00 89.25 173 ALA A O 1
ATOM 1394 N N . GLY A 1 174 ? 8.059 -19.363 -7.358 1.00 87.88 174 GLY A N 1
ATOM 1395 C CA . GLY A 1 174 ? 9.161 -19.694 -8.264 1.00 87.88 174 GLY A CA 1
ATOM 1396 C C . GLY A 1 174 ? 10.192 -18.576 -8.448 1.00 87.88 174 GLY A C 1
ATOM 1397 O O . GLY A 1 174 ? 11.082 -18.690 -9.291 1.00 87.88 174 GLY A O 1
ATOM 1398 N N . THR A 1 175 ? 10.096 -17.486 -7.680 1.00 89.12 175 THR A N 1
ATOM 1399 C CA . THR A 1 175 ? 10.994 -16.332 -7.803 1.00 89.12 175 THR A CA 1
ATOM 1400 C C . THR A 1 175 ? 11.929 -16.189 -6.611 1.00 89.12 175 THR A C 1
ATOM 1402 O O . THR A 1 175 ? 11.941 -16.970 -5.658 1.00 89.12 175 THR A O 1
ATOM 1405 N N . ILE A 1 176 ? 12.734 -15.132 -6.661 1.00 83.81 176 ILE A N 1
ATOM 1406 C CA . ILE A 1 176 ? 13.588 -14.736 -5.555 1.00 83.81 176 ILE A CA 1
ATOM 1407 C C . ILE A 1 176 ? 12.802 -14.438 -4.269 1.00 83.81 176 ILE A C 1
ATOM 1409 O O . ILE A 1 176 ? 13.344 -14.624 -3.184 1.00 83.81 176 ILE A O 1
ATOM 1413 N N . GLU A 1 177 ? 11.542 -14.005 -4.367 1.00 84.81 177 GLU A N 1
ATOM 1414 C CA . GLU A 1 177 ? 10.726 -13.691 -3.189 1.00 84.81 177 GLU A CA 1
ATOM 1415 C C . GLU A 1 177 ? 10.456 -14.938 -2.343 1.00 84.81 177 GLU A C 1
ATOM 1417 O O . GLU A 1 177 ? 10.627 -14.900 -1.127 1.00 84.81 177 GLU A O 1
ATOM 1422 N N . GLU A 1 178 ? 10.131 -16.060 -2.987 1.00 83.75 178 GLU A N 1
ATOM 1423 C CA . GLU A 1 178 ? 9.922 -17.351 -2.327 1.00 83.75 178 GLU A CA 1
ATOM 1424 C C . GLU A 1 178 ? 11.217 -17.869 -1.682 1.00 83.75 178 GLU A C 1
ATOM 1426 O O . GLU A 1 178 ? 11.227 -18.251 -0.513 1.00 83.75 178 GLU A O 1
ATOM 1431 N N . LYS A 1 179 ? 12.351 -17.792 -2.396 1.00 80.00 179 LYS A N 1
ATOM 1432 C CA . LYS A 1 179 ? 13.658 -18.212 -1.856 1.00 80.00 179 LYS A CA 1
ATOM 1433 C C . LYS A 1 179 ? 14.092 -17.415 -0.631 1.00 80.00 179 LYS A C 1
ATOM 1435 O O . LYS A 1 179 ? 14.762 -17.965 0.239 1.00 80.00 179 LYS A O 1
ATOM 1440 N N . ILE A 1 180 ? 13.781 -16.122 -0.592 1.00 76.25 180 ILE A N 1
ATOM 1441 C CA . ILE A 1 180 ? 14.127 -15.281 0.555 1.00 76.25 180 ILE A CA 1
ATOM 1442 C C . ILE A 1 180 ? 13.163 -15.523 1.714 1.00 76.25 180 ILE A C 1
ATOM 1444 O O . ILE A 1 180 ? 13.591 -15.486 2.858 1.00 76.25 180 ILE A O 1
ATOM 1448 N N . TYR A 1 181 ? 11.899 -15.831 1.429 1.00 73.75 181 TYR A N 1
ATOM 1449 C CA . TYR A 1 181 ? 10.926 -16.165 2.462 1.00 73.75 181 TYR A CA 1
ATOM 1450 C C . TYR A 1 181 ? 11.231 -17.484 3.193 1.00 73.75 181 TYR A C 1
ATOM 1452 O O . TYR A 1 181 ? 10.956 -17.598 4.382 1.00 73.75 181 TYR A O 1
ATOM 1460 N N . HIS A 1 182 ? 11.793 -18.478 2.499 1.00 71.31 182 HIS A N 1
ATOM 1461 C CA . HIS A 1 182 ? 12.163 -19.771 3.093 1.00 71.31 182 HIS A CA 1
ATOM 1462 C C . HIS A 1 182 ? 13.502 -19.779 3.848 1.00 71.31 182 HIS A C 1
ATOM 1464 O O . HIS A 1 182 ? 13.879 -20.825 4.378 1.00 71.31 182 HIS A O 1
ATOM 1470 N N . ARG A 1 183 ? 14.237 -18.664 3.862 1.00 60.00 183 ARG A N 1
ATOM 1471 C CA . ARG A 1 183 ? 15.469 -18.514 4.648 1.00 60.00 183 ARG A CA 1
ATOM 1472 C C . ARG A 1 183 ? 15.165 -18.076 6.070 1.00 60.00 183 ARG A C 1
ATOM 1474 O O . ARG A 1 183 ? 15.891 -18.566 6.959 1.00 60.00 183 ARG A O 1
#

Organism: Engystomops pustulosus (NCBI:txid76066)

Nearest PDB structures (foldseek):
  9bz0-assembly1_b  TM=9.610E-01  e=1.693E-28  Homo sapiens
  8atf-assembly1_G  TM=9.338E-01  e=6.280E-18  Thermochaetoides thermophila
  5gn1-assembly2_B  TM=8.499E-01  e=5.388E-17  Saccharomyces cerevisiae S288C
  5gn1-assembly4_D  TM=8.308E-01  e=8.386E-17  Saccharomyces cerevisiae S288C
  5gn1-assembly3_C  TM=8.309E-01  e=1.080E-16  Saccharomyces cerevisiae S288C